Protein AF-W1VQD7-F1 (afdb_monomer_lite)

Foldseek 3Di:
DDDDDDDPDDDDDDDDDDDDPDDDFDFDDDPDKKAFQFADDDFQAFFAQLDFGTDIPNATEGEFAADDADDFKDWQQFFDPVQLRLQVRLVVVVQPGDSPRHSYPSVVVSQQVSQVVVVHGFDKDKDFPDDDDDDDDDDDDDDDDDDDDDDDDDDDDDPPPRPIDIITMDGSNRYTHDNCNVVRDGHRDDDDHGDIDDDDPDD

Radius of gyration: 26.79 Å; chains: 1; bounding box: 75×100×57 Å

Secondary structure (DSSP, 8-state):
-------------------------PPP--SS-EEEEEE-S-TTPBP-TT-EEEEETTEEEEEEE-SS---S-EETT-BSHHHHHHHHHHHHTT-S---SSB--HHHHHHHHHHHHHTT-PPPEEEEEE---------------------------------EEEEEEEE-GGGEEEETTGGG-PBP---PPTT-EE-PPPP-

Organism: NCBI:txid1403939

Structure (mmCIF, N/CA/C/O backbone):
data_AF-W1VQD7-F1
#
_entry.id   AF-W1VQD7-F1
#
loop_
_atom_site.group_PDB
_atom_site.id
_atom_site.type_symbol
_atom_site.label_atom_id
_atom_site.label_alt_id
_atom_site.label_comp_id
_atom_site.label_asym_id
_atom_site.label_entity_id
_atom_site.label_seq_id
_atom_site.pdbx_PDB_ins_code
_atom_site.Cartn_x
_atom_site.Cartn_y
_atom_site.Cartn_z
_atom_site.occupancy
_atom_site.B_iso_or_equiv
_atom_site.auth_seq_id
_atom_site.auth_comp_id
_atom_site.auth_asym_id
_atom_site.auth_atom_id
_atom_site.pdbx_PDB_model_num
ATOM 1 N N . ALA A 1 1 ? -47.452 -50.891 22.225 1.00 48.91 1 ALA A N 1
ATOM 2 C CA . ALA A 1 1 ? -45.980 -50.930 22.266 1.00 48.91 1 ALA A CA 1
ATOM 3 C C . ALA A 1 1 ? -45.495 -49.491 22.260 1.00 48.91 1 ALA A C 1
ATOM 5 O O . ALA A 1 1 ? -45.852 -48.764 21.344 1.00 48.91 1 ALA A O 1
ATOM 6 N N . VAL A 1 2 ? -44.813 -49.056 23.317 1.00 49.88 2 VAL A N 1
ATOM 7 C CA . VAL A 1 2 ? -44.308 -47.683 23.457 1.00 49.88 2 VAL A CA 1
ATOM 8 C C . VAL A 1 2 ? -42.798 -47.776 23.278 1.00 49.88 2 VAL A C 1
ATOM 10 O O . VAL A 1 2 ? -42.144 -48.473 24.049 1.00 49.88 2 VAL A O 1
ATOM 13 N N . ALA A 1 3 ? -42.268 -47.180 22.212 1.00 54.84 3 ALA A N 1
ATOM 14 C CA . ALA A 1 3 ? -40.833 -47.123 21.968 1.00 54.84 3 ALA A CA 1
ATOM 15 C C . ALA A 1 3 ? -40.272 -45.899 22.700 1.00 54.84 3 ALA A C 1
ATOM 17 O O . ALA A 1 3 ? -40.499 -44.767 22.279 1.00 54.84 3 ALA A O 1
ATOM 18 N N . SER A 1 4 ? -39.579 -46.127 23.815 1.00 56.09 4 SER A N 1
ATOM 19 C CA . SER A 1 4 ? -38.704 -45.121 24.418 1.00 56.09 4 SER A CA 1
ATOM 20 C C . SER A 1 4 ? -37.436 -45.035 23.569 1.00 56.09 4 SER A C 1
ATOM 22 O O . SER A 1 4 ? -36.642 -45.972 23.558 1.00 56.09 4 SER A O 1
ATOM 24 N N . GLY A 1 5 ? -37.295 -43.950 22.807 1.00 56.59 5 GLY A N 1
ATOM 25 C CA . GLY A 1 5 ? -36.068 -43.590 22.097 1.00 56.59 5 GLY A CA 1
ATOM 26 C C . GLY A 1 5 ? -35.243 -42.624 22.944 1.00 56.59 5 GLY A C 1
ATOM 27 O O . GLY A 1 5 ? -35.800 -41.684 23.508 1.00 56.59 5 GLY A O 1
ATOM 28 N N . ASP A 1 6 ? -33.951 -42.915 23.060 1.00 57.03 6 ASP A N 1
ATOM 29 C CA . ASP A 1 6 ? -32.956 -42.217 23.876 1.00 57.03 6 ASP A CA 1
ATOM 30 C C . ASP A 1 6 ? -32.881 -40.714 23.544 1.00 57.03 6 ASP A C 1
ATOM 32 O O . ASP A 1 6 ? -32.810 -40.322 22.378 1.00 57.03 6 ASP A O 1
ATOM 36 N N . LEU A 1 7 ? -32.935 -39.870 24.577 1.00 49.75 7 LEU A N 1
ATOM 37 C CA . LEU A 1 7 ? -32.762 -38.425 24.457 1.00 49.75 7 LEU A CA 1
ATOM 38 C C . LEU A 1 7 ? -31.257 -38.127 24.408 1.00 49.75 7 LEU A C 1
ATOM 40 O O . LEU A 1 7 ? -30.588 -38.170 25.437 1.00 49.75 7 LEU A O 1
ATOM 44 N N . HIS A 1 8 ? -30.724 -37.806 23.231 1.00 44.50 8 HIS A N 1
ATOM 45 C CA . HIS A 1 8 ? -29.373 -37.259 23.111 1.00 44.50 8 HIS A CA 1
ATOM 46 C C . HIS A 1 8 ? -29.417 -35.748 23.342 1.00 44.50 8 HIS A C 1
ATOM 48 O O . HIS A 1 8 ? -29.709 -34.974 22.432 1.00 44.50 8 HIS A O 1
ATOM 54 N N . ASP A 1 9 ? -29.157 -35.334 24.579 1.00 39.84 9 ASP A N 1
ATOM 55 C CA . ASP A 1 9 ? -28.935 -33.929 24.910 1.00 39.84 9 ASP A CA 1
ATOM 56 C C . ASP A 1 9 ? -27.467 -33.592 24.595 1.00 39.84 9 ASP A C 1
ATOM 58 O O . ASP A 1 9 ? -26.552 -33.916 25.355 1.00 39.84 9 ASP A O 1
ATOM 62 N N . GLU A 1 10 ? -27.216 -33.021 23.416 1.00 48.19 10 GLU A N 1
ATOM 63 C CA . GLU A 1 10 ? -25.904 -32.468 23.076 1.00 48.19 10 GLU A CA 1
ATOM 64 C C . GLU A 1 10 ? -25.815 -31.039 23.627 1.00 48.19 10 GLU A C 1
ATOM 66 O O . GLU A 1 10 ? -26.262 -30.083 22.994 1.00 48.19 10 GLU A O 1
ATOM 71 N N . ILE A 1 11 ? -25.216 -30.877 24.809 1.00 44.94 11 ILE A N 1
ATOM 72 C CA . ILE A 1 11 ? -24.776 -29.561 25.286 1.00 44.94 11 ILE A CA 1
ATOM 73 C C . ILE A 1 11 ? -23.281 -29.434 25.006 1.00 44.94 11 ILE A C 1
ATOM 75 O O . ILE A 1 11 ? -22.433 -29.814 25.815 1.00 44.94 11 ILE A O 1
ATOM 79 N N . THR A 1 12 ? -22.960 -28.859 23.849 1.00 39.06 12 THR A N 1
ATOM 80 C CA . THR A 1 12 ? -21.605 -28.418 23.512 1.00 39.06 12 THR A CA 1
ATOM 81 C C . THR A 1 12 ? -21.477 -26.929 23.816 1.00 39.06 12 THR A C 1
ATOM 83 O O . THR A 1 12 ? -22.004 -26.095 23.084 1.00 39.06 12 THR A O 1
ATOM 86 N N . ALA A 1 13 ? -20.745 -26.566 24.870 1.00 48.84 13 ALA A N 1
ATOM 87 C CA . ALA A 1 13 ? -20.244 -25.203 25.032 1.00 48.84 13 ALA A CA 1
ATOM 88 C C . ALA A 1 13 ? -18.979 -25.176 25.897 1.00 48.84 13 ALA A C 1
ATOM 90 O O . ALA A 1 13 ? -19.050 -25.153 27.123 1.00 48.84 13 ALA A O 1
ATOM 91 N N . ALA A 1 14 ? -17.816 -25.123 25.252 1.00 42.25 14 ALA A N 1
ATOM 92 C CA . ALA A 1 14 ? -16.626 -24.507 25.827 1.00 42.25 14 ALA A CA 1
ATOM 93 C C . ALA A 1 14 ? -15.645 -24.125 24.712 1.00 42.25 14 ALA A C 1
ATOM 95 O O . ALA A 1 14 ? -15.114 -24.993 24.023 1.00 42.25 14 ALA A O 1
ATOM 96 N N . ALA A 1 15 ? -15.364 -22.828 24.585 1.00 35.94 15 ALA A N 1
ATOM 97 C CA . ALA A 1 15 ? -14.129 -22.335 23.988 1.00 35.94 15 ALA A CA 1
ATOM 98 C C . ALA A 1 15 ? -13.763 -20.979 24.610 1.00 35.94 15 ALA A C 1
ATOM 100 O O . ALA A 1 15 ? -14.522 -20.017 24.508 1.00 35.94 15 ALA A O 1
ATOM 101 N N . THR A 1 16 ? -12.579 -20.902 25.217 1.00 53.16 16 THR A N 1
ATOM 102 C CA . THR A 1 16 ? -11.856 -19.644 25.436 1.00 53.16 16 THR A CA 1
ATOM 103 C C . THR A 1 16 ? -10.731 -19.625 24.413 1.00 53.16 16 THR A C 1
ATOM 105 O O . THR A 1 16 ? -9.887 -20.521 24.431 1.00 53.16 16 THR A O 1
ATOM 108 N N . VAL A 1 17 ? -10.718 -18.640 23.513 1.00 41.12 17 VAL A N 1
ATOM 109 C CA . VAL A 1 17 ? -9.632 -18.477 22.534 1.00 41.12 17 VAL A CA 1
ATOM 110 C C . VAL A 1 17 ? -8.712 -17.333 22.962 1.00 41.12 17 VAL A C 1
ATOM 112 O O . VAL A 1 17 ? -9.153 -16.326 23.510 1.00 41.12 17 VAL A O 1
ATOM 115 N N . VAL A 1 18 ? -7.417 -17.584 22.770 1.00 58.69 18 VAL A N 1
ATOM 116 C CA . VAL A 1 18 ? -6.250 -17.065 23.493 1.00 58.69 18 VAL A CA 1
ATOM 117 C C . VAL A 1 18 ? -5.480 -16.020 22.669 1.00 58.69 18 VAL A C 1
ATOM 119 O O . VAL A 1 18 ? -5.623 -15.944 21.455 1.00 58.69 18 VAL A O 1
ATOM 122 N N . GLN A 1 19 ? -4.598 -15.315 23.383 1.00 44.94 19 GLN A N 1
ATOM 123 C CA . GLN A 1 19 ? -3.393 -14.581 22.971 1.00 44.94 19 GLN A CA 1
ATOM 124 C C . GLN A 1 19 ? -3.577 -13.427 21.982 1.00 44.94 19 GLN A C 1
ATOM 126 O O . GLN A 1 19 ? -3.366 -13.541 20.779 1.00 44.94 19 GLN A O 1
ATOM 131 N N . THR A 1 20 ? -3.865 -12.256 22.541 1.00 57.75 20 THR A N 1
ATOM 132 C CA . THR A 1 20 ? -3.612 -10.971 21.895 1.00 57.75 20 THR A CA 1
ATOM 133 C C . THR A 1 20 ? -2.102 -10.713 21.896 1.00 57.75 20 THR A C 1
ATOM 135 O O . THR A 1 20 ? -1.558 -10.180 22.861 1.00 57.75 20 THR A O 1
ATOM 138 N N . GLU A 1 21 ? -1.399 -11.123 20.840 1.00 67.81 21 GLU A N 1
ATOM 139 C CA . GLU A 1 21 ? -0.061 -10.591 20.573 1.00 67.81 21 GLU A CA 1
ATOM 140 C C . GLU A 1 21 ? -0.230 -9.183 19.989 1.00 67.81 21 GLU A C 1
ATOM 142 O O . GLU A 1 21 ? -0.701 -9.004 18.865 1.00 67.81 21 GLU A O 1
ATOM 147 N N . THR A 1 22 ? 0.074 -8.162 20.792 1.00 71.38 22 THR A N 1
ATOM 148 C CA . THR A 1 22 ? 0.039 -6.772 20.329 1.00 71.38 22 THR A CA 1
ATOM 149 C C . THR A 1 22 ? 1.284 -6.499 19.496 1.00 71.38 22 THR A C 1
ATOM 151 O O . THR A 1 22 ? 2.397 -6.489 20.019 1.00 71.38 22 THR A O 1
ATOM 154 N N . GLN A 1 23 ? 1.092 -6.231 18.206 1.00 75.31 23 GLN A N 1
ATOM 155 C CA . GLN A 1 23 ? 2.160 -5.802 17.312 1.00 75.31 23 GLN A CA 1
ATOM 156 C C . GLN A 1 23 ? 2.166 -4.276 17.194 1.00 75.31 23 GLN A C 1
ATOM 158 O O . GLN A 1 23 ? 1.238 -3.683 16.644 1.00 75.31 23 GLN A O 1
ATOM 163 N N . THR A 1 24 ? 3.236 -3.639 17.666 1.00 80.56 24 THR A N 1
ATOM 164 C CA . THR A 1 24 ? 3.459 -2.211 17.419 1.00 80.56 24 THR A CA 1
ATOM 165 C C . THR A 1 24 ? 3.999 -2.017 16.009 1.00 80.56 24 THR A C 1
ATOM 167 O O . THR A 1 24 ? 5.013 -2.606 15.639 1.00 80.56 24 THR A O 1
ATOM 170 N N . VAL A 1 25 ? 3.339 -1.160 15.233 1.00 78.06 25 VAL A N 1
ATOM 171 C CA . VAL A 1 25 ? 3.746 -0.827 13.867 1.00 78.06 25 VAL A CA 1
ATOM 172 C C . VAL A 1 25 ? 4.229 0.618 13.827 1.00 78.06 25 VAL A C 1
ATOM 174 O O . VAL A 1 25 ? 3.481 1.546 14.138 1.00 78.06 25 VAL A O 1
ATOM 177 N N . THR A 1 26 ? 5.490 0.815 13.448 1.00 81.50 26 THR A N 1
ATOM 178 C CA . THR A 1 26 ? 6.066 2.153 13.291 1.00 81.50 26 THR A CA 1
ATOM 179 C C . THR A 1 26 ? 5.533 2.797 12.019 1.00 81.50 26 THR A C 1
ATOM 181 O O . THR A 1 26 ? 5.611 2.214 10.939 1.00 81.50 26 THR A O 1
ATOM 184 N N . LEU A 1 27 ? 5.008 4.017 12.140 1.00 80.44 27 LEU A N 1
ATOM 185 C CA . LEU A 1 27 ? 4.572 4.791 10.985 1.00 80.44 27 LEU A CA 1
ATOM 186 C C . LEU A 1 27 ? 5.801 5.333 10.247 1.00 80.44 27 LEU A C 1
ATOM 188 O O . LEU A 1 27 ? 6.623 6.000 10.880 1.00 80.44 27 LEU A O 1
ATOM 192 N N . PRO A 1 28 ? 5.930 5.098 8.935 1.00 75.75 28 PRO A N 1
ATOM 193 C CA . PRO A 1 28 ? 6.969 5.740 8.153 1.00 75.75 28 PRO A CA 1
ATOM 194 C C . PRO A 1 28 ? 6.610 7.208 7.970 1.00 75.75 28 PRO A C 1
ATOM 196 O O . PRO A 1 28 ? 5.561 7.554 7.430 1.00 75.75 28 PRO A O 1
ATOM 199 N N . LEU A 1 29 ? 7.464 8.086 8.481 1.00 75.69 29 LEU A N 1
ATOM 200 C CA . LEU A 1 29 ? 7.269 9.527 8.405 1.00 75.69 29 LEU A CA 1
ATOM 201 C C . LEU A 1 29 ? 8.272 10.093 7.409 1.00 75.69 29 LEU A C 1
ATOM 203 O O . LEU A 1 29 ? 9.443 9.727 7.434 1.00 75.69 29 LEU A O 1
ATOM 207 N N . ALA A 1 30 ? 7.806 10.992 6.545 1.00 70.56 30 ALA A N 1
ATOM 208 C CA . ALA A 1 30 ? 8.705 11.812 5.746 1.00 70.56 30 ALA A CA 1
ATOM 209 C C . ALA A 1 30 ? 9.454 12.801 6.652 1.00 70.56 30 ALA A C 1
ATOM 211 O O . ALA A 1 30 ? 8.952 13.168 7.722 1.00 70.56 30 ALA A O 1
ATOM 212 N N . ASP A 1 31 ? 10.621 13.263 6.201 1.00 67.56 31 ASP A N 1
ATOM 213 C CA . ASP A 1 31 ? 11.395 14.276 6.911 1.00 67.56 31 ASP A CA 1
ATOM 214 C C . ASP A 1 31 ? 10.561 15.539 7.176 1.00 67.56 31 ASP A C 1
ATOM 216 O O . ASP A 1 31 ? 9.862 16.067 6.306 1.00 67.56 31 ASP A O 1
ATOM 220 N N . GLY A 1 32 ? 10.638 16.034 8.413 1.00 69.50 32 GLY A N 1
ATOM 221 C CA . GLY A 1 32 ? 9.904 17.211 8.867 1.00 69.50 32 GLY A CA 1
ATOM 222 C C . GLY A 1 32 ? 8.639 16.895 9.669 1.00 69.50 32 GLY A C 1
ATOM 223 O O . GLY A 1 32 ? 8.498 15.852 10.307 1.00 69.50 32 GLY A O 1
ATOM 224 N N . ARG A 1 33 ? 7.723 17.867 9.728 1.00 75.88 33 ARG A N 1
ATOM 225 C CA . ARG A 1 33 ? 6.524 17.776 10.569 1.00 75.88 33 ARG A CA 1
ATOM 226 C C . ARG A 1 33 ? 5.435 16.980 9.852 1.00 75.88 33 ARG A C 1
ATOM 228 O O . ARG A 1 33 ? 4.848 17.451 8.880 1.00 75.88 33 ARG A O 1
ATOM 235 N N . SER A 1 34 ? 5.111 15.810 10.387 1.00 83.94 34 SER A N 1
ATOM 236 C CA . SER A 1 34 ? 3.979 15.003 9.932 1.00 83.94 34 SER A CA 1
ATOM 237 C C . SER A 1 34 ? 2.762 15.264 10.816 1.00 83.94 34 SER A C 1
ATOM 239 O O . SER A 1 34 ? 2.881 15.299 12.038 1.00 83.94 34 SER A O 1
ATOM 241 N N . VAL A 1 35 ? 1.582 15.479 10.236 1.00 87.25 35 VAL A N 1
ATOM 242 C CA . VAL A 1 35 ? 0.334 15.675 10.992 1.00 87.25 35 VAL A CA 1
ATOM 243 C C . VAL A 1 35 ? -0.719 14.692 10.509 1.00 87.25 35 VAL A C 1
ATOM 245 O O . VAL A 1 35 ? -0.968 14.586 9.307 1.00 87.25 35 VAL A O 1
ATOM 248 N N . VAL A 1 36 ? -1.385 14.012 11.446 1.00 89.19 36 VAL A N 1
ATOM 249 C CA . VAL A 1 36 ? -2.557 13.186 11.129 1.00 89.19 36 VAL A CA 1
ATOM 250 C C . VAL A 1 36 ? -3.711 14.100 10.744 1.00 89.19 36 VAL A C 1
ATOM 252 O O . VAL A 1 36 ? -4.408 14.660 11.582 1.00 89.19 36 VAL A O 1
ATOM 255 N N . SER A 1 37 ? -3.900 14.280 9.447 1.00 90.69 37 SER A N 1
ATOM 256 C CA . SER A 1 37 ? -4.943 15.136 8.887 1.00 90.69 37 SER A CA 1
ATOM 257 C C . SER A 1 37 ? -6.340 14.515 8.978 1.00 90.69 37 SER A C 1
ATOM 259 O O . SER A 1 37 ? -7.317 15.244 9.149 1.00 90.69 37 SER A O 1
ATOM 261 N N . ARG A 1 38 ? -6.456 13.180 8.926 1.00 93.19 38 ARG A N 1
ATOM 262 C CA . ARG A 1 38 ? -7.738 12.461 9.022 1.00 93.19 38 ARG A CA 1
ATOM 263 C C . ARG A 1 38 ? -7.535 11.026 9.494 1.00 93.19 38 ARG A C 1
ATOM 265 O O . ARG A 1 38 ? -6.562 10.404 9.100 1.00 93.19 38 ARG A O 1
ATOM 272 N N . GLN A 1 39 ? -8.465 10.481 10.272 1.00 91.75 39 GLN A N 1
ATOM 273 C CA . GLN A 1 39 ? -8.488 9.062 10.637 1.00 91.75 39 GLN A CA 1
ATOM 274 C C . GLN A 1 39 ? -9.638 8.366 9.897 1.00 91.75 39 GLN A C 1
ATOM 276 O O . GLN A 1 39 ? -10.751 8.895 9.868 1.00 91.75 39 GLN A O 1
ATOM 281 N N . LEU A 1 40 ? -9.361 7.228 9.252 1.00 93.56 40 LEU A N 1
ATOM 282 C CA . LEU A 1 40 ? -10.355 6.465 8.483 1.00 93.56 40 LEU A CA 1
ATOM 283 C C . LEU A 1 40 ? -10.724 5.143 9.168 1.00 93.56 40 LEU A C 1
ATOM 285 O O . LEU A 1 40 ? -11.843 4.666 8.999 1.00 93.56 40 LEU A O 1
ATOM 289 N N . VAL A 1 41 ? -9.819 4.586 9.974 1.00 93.56 41 VAL A N 1
ATOM 290 C CA . VAL A 1 41 ? -10.050 3.376 10.772 1.00 93.56 41 VAL A CA 1
ATOM 291 C C . VAL A 1 41 ? -10.121 3.742 12.251 1.00 93.56 41 VAL A C 1
ATOM 293 O O . VAL A 1 41 ? -9.271 4.470 12.752 1.00 93.56 41 VAL A O 1
ATOM 296 N N . ALA A 1 42 ? -11.133 3.250 12.965 1.00 90.38 42 ALA A N 1
ATOM 297 C CA . ALA A 1 42 ? -11.278 3.454 14.407 1.00 90.38 42 ALA A CA 1
ATOM 298 C C . ALA A 1 42 ? -10.688 2.274 15.204 1.00 90.38 42 ALA A C 1
ATOM 300 O O . ALA A 1 42 ? -10.683 1.149 14.698 1.00 90.38 42 ALA A O 1
ATOM 301 N N . PRO A 1 43 ? -10.249 2.485 16.458 1.00 89.81 43 PRO A N 1
ATOM 302 C CA . PRO A 1 43 ? -9.955 1.385 17.372 1.00 89.81 43 PRO A CA 1
ATOM 303 C C . PRO A 1 43 ? -11.122 0.390 17.462 1.00 89.81 43 PRO A C 1
ATOM 305 O O . PRO A 1 43 ? -12.289 0.783 17.452 1.00 89.81 43 PRO A O 1
ATOM 308 N N . GLY A 1 44 ? -10.810 -0.901 17.529 1.00 91.19 44 GLY A N 1
ATOM 309 C CA . GLY A 1 44 ? -11.769 -2.005 17.501 1.00 91.19 44 GLY A CA 1
ATOM 310 C C . GLY A 1 44 ? -12.184 -2.466 16.098 1.00 91.19 44 GLY A C 1
ATOM 311 O O . GLY A 1 44 ? -12.867 -3.481 15.981 1.00 91.19 44 GLY A O 1
ATOM 312 N N . GLN A 1 45 ? -11.779 -1.774 15.027 1.00 93.25 45 GLN A N 1
ATOM 313 C CA . GLN A 1 45 ? -12.051 -2.204 13.650 1.00 93.25 45 GLN A CA 1
ATOM 314 C C . GLN A 1 45 ? -11.036 -3.245 13.165 1.00 93.25 45 GLN A C 1
ATOM 316 O O . GLN A 1 45 ? -9.851 -3.175 13.491 1.00 93.25 45 GLN A O 1
ATOM 321 N N . GLN A 1 46 ? -11.500 -4.186 12.340 1.00 93.56 46 GLN A N 1
ATOM 322 C CA . GLN A 1 46 ? -10.616 -5.103 11.617 1.00 93.56 46 GLN A CA 1
ATOM 323 C C . GLN A 1 46 ? -9.886 -4.358 10.501 1.00 93.56 46 GLN A C 1
ATOM 325 O O . GLN A 1 46 ? -10.512 -3.644 9.715 1.00 93.56 46 GLN A O 1
ATOM 330 N N . LEU A 1 47 ? -8.581 -4.582 10.408 1.00 93.62 47 LEU A N 1
ATOM 331 C CA . LEU A 1 47 ? -7.731 -4.048 9.359 1.00 93.62 47 LEU A CA 1
ATOM 332 C C . LEU A 1 47 ? -7.691 -5.013 8.171 1.00 93.62 47 LEU A C 1
ATOM 334 O O . LEU A 1 47 ? -7.400 -6.200 8.330 1.00 93.62 47 LEU A O 1
ATOM 338 N N . ARG A 1 48 ? -7.986 -4.506 6.973 1.00 94.88 48 ARG A N 1
ATOM 339 C CA . ARG A 1 48 ? -7.930 -5.271 5.717 1.00 94.88 48 ARG A CA 1
ATOM 340 C C . ARG A 1 48 ? -6.702 -4.870 4.902 1.00 94.88 48 ARG A C 1
ATOM 342 O O . ARG A 1 48 ? -6.281 -3.715 4.928 1.00 94.88 48 ARG A O 1
ATOM 349 N N . ALA A 1 49 ? -6.164 -5.812 4.131 1.00 95.31 49 ALA A N 1
ATOM 350 C CA . ALA A 1 49 ? -5.136 -5.503 3.146 1.00 95.31 49 ALA A CA 1
ATOM 351 C C . ALA A 1 49 ? -5.662 -4.489 2.115 1.00 95.31 49 ALA A C 1
ATOM 353 O O . ALA A 1 49 ? -6.790 -4.609 1.640 1.00 95.31 49 ALA A O 1
ATOM 354 N N . GLY A 1 50 ? -4.849 -3.479 1.798 1.00 95.88 50 GLY A N 1
ATOM 355 C CA . GLY A 1 50 ? -5.207 -2.390 0.888 1.00 95.88 50 GLY A CA 1
ATOM 356 C C . GLY A 1 50 ? -6.085 -1.304 1.519 1.00 95.88 50 GLY A C 1
ATOM 357 O O . GLY A 1 50 ? -6.465 -0.364 0.832 1.00 95.88 50 GLY A O 1
ATOM 358 N N . GLN A 1 51 ? -6.412 -1.385 2.813 1.00 96.12 51 GLN A N 1
ATOM 359 C CA . GLN A 1 51 ? -7.230 -0.376 3.487 1.00 96.12 51 GLN A CA 1
ATOM 360 C C . GLN A 1 51 ? -6.420 0.882 3.826 1.00 96.12 51 GLN A C 1
ATOM 362 O O . GLN A 1 51 ? -5.287 0.801 4.300 1.00 96.12 51 GLN A O 1
ATOM 367 N N . VAL A 1 52 ? -7.032 2.058 3.661 1.00 97.25 52 VAL A N 1
ATOM 368 C CA . VAL A 1 52 ? -6.463 3.325 4.143 1.00 97.25 52 VAL A CA 1
ATOM 369 C C . VAL A 1 52 ? -6.749 3.482 5.635 1.00 97.25 52 VAL A C 1
ATOM 371 O O . VAL A 1 52 ? -7.906 3.555 6.045 1.00 97.25 52 VAL A O 1
ATOM 374 N N . LEU A 1 53 ? -5.693 3.573 6.441 1.00 93.81 53 LEU A N 1
ATOM 375 C CA . LEU A 1 53 ? -5.761 3.740 7.896 1.00 93.81 53 LEU A CA 1
ATOM 376 C C . LEU A 1 53 ? -6.131 5.173 8.289 1.00 93.81 53 LEU A C 1
ATOM 378 O O . LEU A 1 53 ? -7.038 5.428 9.087 1.00 93.81 53 LEU A O 1
ATOM 382 N N . LEU A 1 54 ? -5.378 6.119 7.737 1.00 94.25 54 LEU A N 1
ATOM 383 C CA . LEU A 1 54 ? -5.406 7.534 8.079 1.00 94.25 54 LEU A CA 1
ATOM 384 C C . LEU A 1 54 ? -4.785 8.353 6.944 1.00 94.25 54 LEU A C 1
ATOM 386 O O . LEU A 1 54 ? -4.178 7.808 6.025 1.00 94.25 54 LEU A O 1
ATOM 390 N N . HIS A 1 55 ? -4.944 9.669 7.007 1.00 94.81 55 HIS A N 1
ATOM 391 C CA . HIS A 1 55 ? -4.262 10.619 6.141 1.00 94.81 55 HIS A CA 1
ATOM 392 C C . HIS A 1 55 ? -3.187 11.361 6.922 1.00 94.81 55 HIS A C 1
ATOM 394 O O . HIS A 1 55 ? -3.501 12.006 7.927 1.00 94.81 55 HIS A O 1
ATOM 400 N N . VAL A 1 56 ? -1.954 11.361 6.424 1.00 90.69 56 VAL A N 1
ATOM 401 C CA . VAL A 1 56 ? -0.857 12.197 6.933 1.00 90.69 56 VAL A CA 1
ATOM 402 C C . VAL A 1 56 ? -0.621 13.325 5.942 1.00 90.69 56 VAL A C 1
ATOM 404 O O . VAL A 1 56 ? -0.385 13.069 4.768 1.00 90.69 56 VAL A O 1
ATOM 407 N N . ASN A 1 57 ? -0.708 14.581 6.387 1.00 90.62 57 ASN A N 1
ATOM 408 C CA . ASN A 1 57 ? -0.532 15.752 5.516 1.00 90.62 57 ASN A CA 1
ATOM 409 C C . ASN A 1 57 ? -1.399 15.704 4.231 1.00 90.62 57 ASN A C 1
ATOM 411 O O . ASN A 1 57 ? -0.958 16.107 3.159 1.00 90.62 57 ASN A O 1
ATOM 415 N N . GLY A 1 58 ? -2.629 15.183 4.330 1.00 90.81 58 GLY A N 1
ATOM 416 C CA . GLY A 1 58 ? -3.558 15.031 3.203 1.00 90.81 58 GLY A CA 1
ATOM 417 C C . GLY A 1 58 ? -3.301 13.822 2.294 1.00 90.81 58 GLY A C 1
ATOM 418 O O . GLY A 1 58 ? -4.013 13.659 1.306 1.00 90.81 58 GLY A O 1
ATOM 419 N N . ARG A 1 59 ? -2.319 12.974 2.616 1.00 93.06 59 ARG A N 1
ATOM 420 C CA . ARG A 1 59 ? -1.918 11.806 1.821 1.00 93.06 59 ARG A CA 1
ATOM 421 C C . ARG A 1 59 ? -2.330 10.493 2.489 1.00 93.06 59 ARG A C 1
ATOM 423 O O . ARG A 1 59 ? -2.239 10.412 3.717 1.00 93.06 59 ARG A O 1
ATOM 430 N N . PRO A 1 60 ? -2.805 9.482 1.738 1.00 96.50 60 PRO A N 1
ATOM 431 C CA . PRO A 1 60 ? -3.251 8.216 2.308 1.00 96.50 60 PRO A CA 1
ATOM 432 C C . PRO A 1 60 ? -2.104 7.412 2.912 1.00 96.50 60 PRO A C 1
ATOM 434 O O . PRO A 1 60 ? -1.056 7.286 2.298 1.00 96.50 60 PRO A O 1
ATOM 437 N N . LEU A 1 61 ? -2.339 6.824 4.086 1.00 94.94 61 LEU A N 1
ATOM 438 C CA . LEU A 1 61 ? -1.511 5.756 4.634 1.00 94.94 61 LEU A CA 1
ATOM 439 C C . LEU A 1 61 ? -2.232 4.418 4.440 1.00 94.94 61 LEU A C 1
ATOM 441 O O . LEU A 1 61 ? -3.240 4.149 5.100 1.00 94.94 61 LEU A O 1
ATOM 445 N N . ILE A 1 62 ? -1.729 3.604 3.518 1.00 96.94 62 ILE A N 1
ATOM 446 C CA . ILE A 1 62 ? -2.318 2.339 3.074 1.00 96.94 62 ILE A CA 1
ATOM 447 C C . ILE A 1 62 ? -1.661 1.178 3.829 1.00 96.94 62 ILE A C 1
ATOM 449 O O . ILE A 1 62 ? -0.435 1.086 3.888 1.00 96.94 62 ILE A O 1
ATOM 453 N N . ALA A 1 63 ? -2.466 0.275 4.389 1.00 96.31 63 ALA A N 1
ATOM 454 C CA . ALA A 1 63 ? -1.983 -0.947 5.024 1.00 96.31 63 ALA A CA 1
ATOM 455 C C . ALA A 1 63 ? -1.756 -2.051 3.984 1.00 96.31 63 ALA A C 1
ATOM 457 O O . ALA A 1 63 ? -2.701 -2.489 3.322 1.00 96.31 63 ALA A O 1
ATOM 458 N N . LEU A 1 64 ? -0.522 -2.536 3.869 1.00 96.75 64 LEU A N 1
ATOM 459 C CA . LEU A 1 64 ? -0.142 -3.629 2.973 1.00 96.75 64 LEU A CA 1
ATOM 460 C C . LEU A 1 64 ? 0.459 -4.805 3.760 1.00 96.75 64 LEU A C 1
ATOM 462 O O . LEU A 1 64 ? 1.077 -4.592 4.804 1.00 96.75 64 LEU A O 1
ATOM 466 N N . PRO A 1 65 ? 0.293 -6.057 3.299 1.00 95.88 65 PRO A N 1
ATOM 467 C CA . PRO A 1 65 ? 0.992 -7.180 3.906 1.00 95.88 65 PRO A CA 1
ATOM 468 C C . PRO A 1 65 ? 2.482 -7.089 3.562 1.00 95.88 65 PRO A C 1
ATOM 470 O O . PRO A 1 65 ? 2.845 -6.799 2.425 1.00 95.88 65 PRO A O 1
ATOM 473 N N . GLY A 1 66 ? 3.352 -7.320 4.540 1.00 93.69 66 GLY A N 1
ATOM 474 C CA . GLY A 1 66 ? 4.800 -7.278 4.342 1.00 93.69 66 GLY A CA 1
ATOM 475 C C . GLY A 1 66 ? 5.548 -7.645 5.614 1.00 93.69 66 GLY A C 1
ATOM 476 O O . GLY A 1 66 ? 4.997 -7.539 6.707 1.00 93.69 66 GLY A O 1
ATOM 477 N N . ALA A 1 67 ? 6.784 -8.110 5.467 1.00 90.69 67 ALA A N 1
ATOM 478 C CA . ALA A 1 67 ? 7.596 -8.615 6.569 1.00 90.69 67 ALA A CA 1
ATOM 479 C C . ALA A 1 67 ? 8.421 -7.515 7.249 1.00 90.69 67 ALA A C 1
ATOM 481 O O . ALA A 1 67 ? 8.677 -7.599 8.449 1.00 90.69 67 ALA A O 1
ATOM 482 N N . PHE A 1 68 ? 8.829 -6.488 6.502 1.00 90.12 68 PHE A N 1
ATOM 483 C CA . PHE A 1 68 ? 9.682 -5.410 6.999 1.00 90.12 68 PHE A CA 1
ATOM 484 C C . PHE A 1 68 ? 9.108 -4.024 6.668 1.00 90.12 68 PHE A C 1
ATOM 486 O O . PHE A 1 68 ? 8.372 -3.873 5.687 1.00 90.12 68 PHE A O 1
ATOM 493 N N . PRO A 1 69 ? 9.410 -3.001 7.492 1.00 88.81 69 PRO A N 1
ATOM 494 C CA . PRO A 1 69 ? 8.936 -1.640 7.263 1.00 88.81 69 PRO A CA 1
ATOM 495 C C . PRO A 1 69 ? 9.561 -1.023 6.005 1.00 88.81 69 PRO A C 1
ATOM 497 O O . PRO A 1 69 ? 10.617 -1.445 5.538 1.00 88.81 69 PRO A O 1
ATOM 500 N N . THR A 1 70 ? 8.923 0.020 5.477 1.00 86.31 70 THR A N 1
ATOM 501 C CA . THR A 1 70 ? 9.505 0.861 4.421 1.00 86.31 70 THR A CA 1
ATOM 502 C C . THR A 1 70 ? 10.730 1.610 4.948 1.00 86.31 70 THR A C 1
ATOM 504 O O . THR A 1 70 ? 10.696 2.115 6.071 1.00 86.31 70 THR A O 1
ATOM 507 N N . TYR A 1 71 ? 11.772 1.741 4.130 1.00 85.75 71 TYR A N 1
ATOM 508 C CA . TYR A 1 71 ? 13.006 2.457 4.492 1.00 85.75 71 TYR A CA 1
ATOM 509 C C . TYR A 1 71 ? 13.503 3.432 3.411 1.00 85.75 71 TYR A C 1
ATOM 511 O O . TYR A 1 71 ? 14.541 4.068 3.588 1.00 85.75 71 TYR A O 1
ATOM 519 N N . ARG A 1 72 ? 12.797 3.533 2.279 1.00 92.12 72 ARG A N 1
ATOM 520 C CA . ARG A 1 72 ? 13.042 4.510 1.212 1.00 92.12 72 ARG A CA 1
ATOM 521 C C . ARG A 1 72 ? 11.778 4.729 0.392 1.00 92.12 72 ARG A C 1
ATOM 523 O O . ARG A 1 72 ? 10.886 3.880 0.381 1.00 92.12 72 ARG A O 1
ATOM 530 N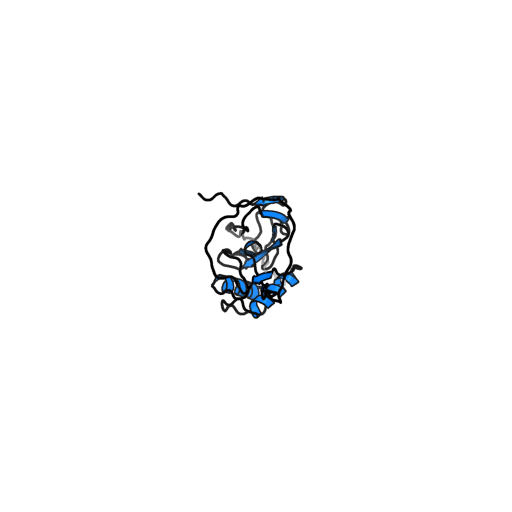 N . ASP A 1 73 ? 11.738 5.843 -0.325 1.00 93.75 73 ASP A N 1
ATOM 531 C CA . ASP A 1 73 ? 10.774 6.028 -1.404 1.00 93.75 73 ASP A CA 1
ATOM 532 C C . ASP A 1 73 ? 11.131 5.096 -2.565 1.00 93.75 73 ASP A C 1
ATOM 534 O O . ASP A 1 73 ? 12.301 4.966 -2.922 1.00 93.75 73 ASP A O 1
ATOM 538 N N . LEU A 1 74 ? 10.119 4.463 -3.153 1.00 95.75 74 LEU A N 1
ATOM 539 C CA . LEU A 1 74 ? 10.276 3.652 -4.355 1.00 95.75 74 LEU A CA 1
ATOM 540 C C . LEU A 1 74 ? 9.899 4.483 -5.578 1.00 95.75 74 LEU A C 1
ATOM 542 O O . LEU A 1 74 ? 8.857 5.138 -5.608 1.00 95.75 74 LEU A O 1
ATOM 546 N N . VAL A 1 75 ? 10.725 4.451 -6.611 1.00 96.44 75 VAL A N 1
ATOM 547 C CA . VAL A 1 75 ? 10.508 5.145 -7.881 1.00 96.44 75 VAL A CA 1
ATOM 548 C C . VAL A 1 75 ? 10.516 4.125 -9.012 1.00 96.44 75 VAL A C 1
ATOM 550 O O . VAL A 1 75 ? 11.225 3.124 -8.977 1.00 96.44 75 VAL A O 1
ATOM 553 N N . GLN A 1 76 ? 9.714 4.371 -10.044 1.00 95.25 76 GLN A N 1
ATOM 554 C CA . GLN A 1 76 ? 9.732 3.554 -11.250 1.00 95.25 76 GLN A CA 1
ATOM 555 C C . GLN A 1 76 ? 11.160 3.464 -11.819 1.00 95.25 76 GLN A C 1
ATOM 557 O O . GLN A 1 76 ? 11.786 4.486 -12.111 1.00 95.25 76 GLN A O 1
ATOM 562 N N . GLY A 1 77 ? 11.636 2.232 -12.009 1.00 95.12 77 GLY A N 1
ATOM 563 C CA . GLY A 1 77 ? 13.014 1.896 -12.372 1.00 95.12 77 GLY A CA 1
ATOM 564 C C . GLY A 1 77 ? 13.865 1.360 -11.214 1.00 95.12 77 GLY A C 1
ATOM 565 O O . GLY A 1 77 ? 14.931 0.814 -11.481 1.00 95.12 77 GLY A O 1
ATOM 566 N N . ASP A 1 78 ? 13.410 1.479 -9.964 1.00 96.69 78 ASP A N 1
ATOM 567 C CA . ASP A 1 78 ? 14.114 0.923 -8.807 1.00 96.69 78 ASP A CA 1
ATOM 568 C C . ASP A 1 78 ? 14.048 -0.607 -8.772 1.00 96.69 78 ASP A C 1
ATOM 570 O O . ASP A 1 78 ? 13.127 -1.228 -9.308 1.00 96.69 78 ASP A O 1
ATOM 574 N N . GLN A 1 79 ? 15.027 -1.208 -8.093 1.00 97.31 79 GLN A N 1
ATOM 575 C CA . GLN A 1 79 ? 15.129 -2.649 -7.892 1.00 97.31 79 GLN A CA 1
ATOM 576 C C . GLN A 1 79 ? 15.450 -2.985 -6.431 1.00 97.31 79 GLN A C 1
ATOM 578 O O . GLN A 1 79 ? 16.111 -2.199 -5.737 1.00 97.31 79 GLN A O 1
ATOM 583 N N . GLY A 1 80 ? 15.015 -4.161 -5.970 1.00 96.44 80 GLY A N 1
ATOM 584 C CA . GLY A 1 80 ? 15.393 -4.705 -4.660 1.00 96.44 80 GLY A CA 1
ATOM 585 C C . GLY A 1 80 ? 14.288 -5.469 -3.930 1.00 96.44 80 GLY A C 1
ATOM 586 O O . GLY A 1 80 ? 13.181 -5.648 -4.436 1.00 96.44 80 GLY A O 1
ATOM 587 N N . ASP A 1 81 ? 14.595 -5.915 -2.710 1.00 96.88 81 ASP A N 1
ATOM 588 C CA . ASP A 1 81 ? 13.684 -6.712 -1.876 1.00 96.88 81 ASP A CA 1
ATOM 589 C C . ASP A 1 81 ? 12.419 -5.949 -1.453 1.00 96.88 81 ASP A C 1
ATOM 591 O O . ASP A 1 81 ? 11.344 -6.529 -1.321 1.00 96.88 81 ASP A O 1
ATOM 595 N N . ASP A 1 82 ? 12.508 -4.634 -1.276 1.00 95.62 82 ASP A N 1
ATOM 596 C CA . ASP A 1 82 ? 11.354 -3.772 -1.014 1.00 95.62 82 ASP A CA 1
ATOM 597 C C . ASP A 1 82 ? 10.410 -3.662 -2.216 1.00 95.62 82 ASP A C 1
ATOM 599 O O . ASP A 1 82 ? 9.189 -3.617 -2.037 1.00 95.62 82 ASP A O 1
ATOM 603 N N . VAL A 1 83 ? 10.951 -3.698 -3.436 1.00 97.94 83 VAL A N 1
ATOM 604 C CA . VAL A 1 83 ? 10.154 -3.815 -4.662 1.00 97.94 83 VAL A CA 1
ATOM 605 C C . VAL A 1 83 ? 9.478 -5.183 -4.723 1.00 97.94 83 VAL A C 1
ATOM 607 O O . VAL A 1 83 ? 8.278 -5.247 -4.994 1.00 97.94 83 VAL A O 1
ATOM 610 N N . VAL A 1 84 ? 10.195 -6.266 -4.397 1.00 98.06 84 VAL A N 1
ATOM 611 C CA . VAL A 1 84 ? 9.608 -7.616 -4.293 1.00 98.06 84 VAL A CA 1
ATOM 612 C C . VAL A 1 84 ? 8.448 -7.619 -3.294 1.00 98.06 84 VAL A C 1
ATOM 614 O O . VAL A 1 84 ? 7.368 -8.114 -3.616 1.00 98.06 84 VAL A O 1
ATOM 617 N N . GLN A 1 85 ? 8.631 -7.028 -2.110 1.00 97.31 85 GLN A N 1
ATOM 618 C CA . GLN A 1 85 ? 7.588 -6.946 -1.086 1.00 97.31 85 GLN A CA 1
ATOM 619 C C . GLN A 1 85 ? 6.367 -6.158 -1.577 1.00 97.31 85 GLN A C 1
ATOM 621 O O . GLN A 1 85 ? 5.236 -6.621 -1.418 1.00 97.31 85 GLN A O 1
ATOM 626 N N . LEU A 1 86 ? 6.573 -5.005 -2.223 1.00 97.88 86 LEU A N 1
ATOM 627 C CA . LEU A 1 86 ? 5.485 -4.232 -2.826 1.00 97.88 86 LEU A CA 1
ATOM 628 C C . LEU A 1 86 ? 4.725 -5.061 -3.867 1.00 97.88 86 LEU A C 1
ATOM 630 O O . LEU A 1 86 ? 3.496 -5.099 -3.862 1.00 97.88 86 LEU A O 1
ATOM 634 N N . GLN A 1 87 ? 5.442 -5.732 -4.765 1.00 98.44 87 GLN A N 1
ATOM 635 C CA . GLN A 1 87 ? 4.842 -6.552 -5.815 1.00 98.44 87 GLN A CA 1
ATOM 636 C C . GLN A 1 87 ? 4.059 -7.733 -5.231 1.00 98.44 87 GLN A C 1
ATOM 638 O O . GLN A 1 87 ? 2.954 -8.009 -5.690 1.00 98.44 87 GLN A O 1
ATOM 643 N N . GLN A 1 88 ? 4.578 -8.400 -4.197 1.00 98.00 88 GLN A N 1
ATOM 644 C CA . GLN A 1 88 ? 3.866 -9.462 -3.481 1.00 98.00 88 GLN A CA 1
ATOM 645 C C . GLN A 1 88 ? 2.597 -8.935 -2.809 1.00 98.00 88 GLN A C 1
ATOM 647 O O . GLN A 1 88 ? 1.540 -9.559 -2.918 1.00 98.00 88 GLN A O 1
ATOM 652 N N . ALA A 1 89 ? 2.674 -7.768 -2.166 1.00 97.56 89 ALA A N 1
ATOM 653 C CA . ALA A 1 89 ? 1.518 -7.118 -1.569 1.00 97.56 89 ALA A CA 1
ATOM 654 C C . ALA A 1 89 ? 0.450 -6.801 -2.622 1.00 97.56 89 ALA A C 1
ATOM 656 O O . ALA A 1 89 ? -0.709 -7.179 -2.458 1.00 97.56 89 ALA A O 1
ATOM 657 N N . LEU A 1 90 ? 0.836 -6.188 -3.740 1.00 98.06 90 LEU A N 1
ATOM 658 C CA . LEU A 1 90 ? -0.066 -5.889 -4.852 1.00 98.06 90 LEU A CA 1
ATOM 659 C C . LEU A 1 90 ? -0.677 -7.165 -5.457 1.00 98.06 90 LEU A C 1
ATOM 661 O O . LEU A 1 90 ? -1.884 -7.216 -5.688 1.00 98.06 90 LEU A O 1
ATOM 665 N N . ALA A 1 91 ? 0.117 -8.216 -5.652 1.00 97.69 91 ALA A N 1
ATOM 666 C CA . ALA A 1 91 ? -0.380 -9.501 -6.137 1.00 97.69 91 ALA A CA 1
ATOM 667 C C . ALA A 1 91 ? -1.394 -10.126 -5.163 1.00 97.69 91 ALA A C 1
ATOM 669 O O . ALA A 1 91 ? -2.430 -10.631 -5.593 1.00 97.69 91 ALA A O 1
ATOM 670 N N . SER A 1 92 ? -1.152 -10.033 -3.850 1.00 96.31 92 SER A N 1
ATOM 671 C CA . SER A 1 92 ? -2.079 -10.531 -2.819 1.00 96.31 92 SER A CA 1
ATOM 672 C C . SER A 1 92 ? -3.418 -9.785 -2.790 1.00 96.31 92 SER A C 1
ATOM 674 O O . SER A 1 92 ? -4.434 -10.355 -2.399 1.00 96.31 92 SER A O 1
ATOM 676 N N . LEU A 1 93 ? -3.431 -8.530 -3.249 1.00 95.94 93 LEU A N 1
ATOM 677 C CA . LEU A 1 93 ? -4.636 -7.718 -3.424 1.00 95.94 93 LEU A CA 1
ATOM 678 C C . LEU A 1 93 ? -5.368 -8.006 -4.744 1.00 95.94 93 LEU A C 1
ATOM 680 O O . LEU A 1 93 ? -6.428 -7.436 -4.987 1.00 95.94 93 LEU A O 1
ATOM 684 N N . GLY A 1 94 ? -4.825 -8.886 -5.591 1.00 97.06 94 GLY A N 1
ATOM 685 C CA . GLY A 1 94 ? -5.419 -9.276 -6.869 1.00 97.06 94 GLY A CA 1
ATOM 686 C C . GLY A 1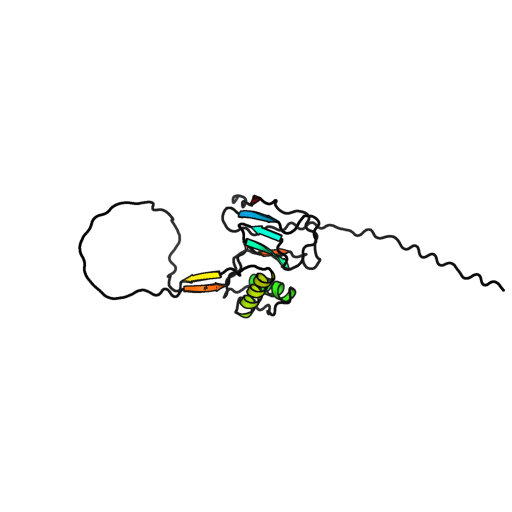 94 ? -4.960 -8.448 -8.071 1.00 97.06 94 GLY A C 1
ATOM 687 O O . GLY A 1 94 ? -5.488 -8.639 -9.167 1.00 97.06 94 GLY A O 1
ATOM 688 N N . TYR A 1 95 ? -3.976 -7.554 -7.917 1.00 97.75 95 TYR A N 1
ATOM 689 C CA . TYR A 1 95 ? -3.412 -6.839 -9.063 1.00 97.75 95 TYR A CA 1
ATOM 690 C C . TYR A 1 95 ? -2.496 -7.753 -9.882 1.00 97.75 95 TYR A C 1
ATOM 692 O O . TYR A 1 95 ? -1.721 -8.543 -9.345 1.00 97.75 95 TYR A O 1
ATOM 700 N N . ASN A 1 96 ? -2.554 -7.620 -11.208 1.00 96.06 96 ASN A N 1
ATOM 701 C CA . ASN A 1 96 ? -1.745 -8.422 -12.122 1.00 96.06 96 ASN A CA 1
ATOM 702 C C . ASN A 1 96 ? -0.286 -7.928 -12.157 1.00 96.06 96 ASN A C 1
ATOM 704 O O . ASN A 1 96 ? 0.076 -7.090 -12.984 1.00 96.06 96 ASN A O 1
ATOM 708 N N . VAL A 1 97 ? 0.543 -8.438 -11.246 1.00 97.69 97 VAL A N 1
ATOM 709 C CA . VAL A 1 97 ? 1.975 -8.135 -11.153 1.00 97.69 97 VAL A CA 1
ATOM 710 C C . VAL A 1 97 ? 2.752 -9.371 -10.701 1.00 97.69 97 VAL A C 1
ATOM 712 O O . VAL A 1 97 ? 2.270 -10.164 -9.893 1.00 97.69 97 VAL A O 1
ATOM 715 N N . ARG A 1 98 ? 3.964 -9.544 -11.231 1.00 96.94 98 ARG A N 1
ATOM 716 C CA . ARG A 1 98 ? 4.904 -10.574 -10.784 1.00 96.94 98 ARG A CA 1
ATOM 717 C C . ARG A 1 98 ? 5.882 -9.963 -9.786 1.00 96.94 98 ARG A C 1
ATOM 719 O O . ARG A 1 98 ? 6.313 -8.832 -9.965 1.00 96.94 98 ARG A O 1
ATOM 726 N N . ALA A 1 99 ? 6.235 -10.733 -8.762 1.00 97.19 99 ALA A N 1
ATOM 727 C CA . ALA A 1 99 ? 7.301 -10.385 -7.835 1.00 97.19 99 ALA A CA 1
ATOM 728 C C . ALA A 1 99 ? 8.668 -10.762 -8.436 1.00 97.19 99 ALA A C 1
ATOM 730 O O . ALA A 1 99 ? 9.150 -11.876 -8.235 1.00 97.19 99 ALA A O 1
ATOM 731 N N . ASP A 1 100 ? 9.229 -9.879 -9.256 1.00 97.12 100 ASP A N 1
ATOM 732 C CA . ASP A 1 100 ? 10.547 -10.025 -9.891 1.00 97.12 100 ASP A CA 1
ATOM 733 C C . ASP A 1 100 ? 11.609 -9.083 -9.302 1.00 97.12 100 ASP A C 1
ATOM 735 O O . ASP A 1 100 ? 12.795 -9.283 -9.544 1.00 97.12 100 ASP A O 1
ATOM 739 N N . GLY A 1 101 ? 11.198 -8.128 -8.466 1.00 97.31 101 GLY A N 1
ATOM 740 C CA . GLY A 1 101 ? 12.077 -7.150 -7.837 1.00 97.31 101 GLY A CA 1
ATOM 741 C C . GLY A 1 101 ? 12.380 -5.938 -8.705 1.00 97.31 101 GLY A C 1
ATOM 742 O O . GLY A 1 101 ? 13.144 -5.088 -8.262 1.00 97.31 101 GLY A O 1
ATOM 743 N N . ASP A 1 102 ? 11.766 -5.822 -9.886 1.00 98.19 102 ASP A N 1
ATOM 744 C CA . ASP A 1 102 ? 11.908 -4.693 -10.801 1.00 98.19 102 ASP A CA 1
ATOM 745 C C . ASP A 1 102 ? 10.680 -3.777 -10.755 1.00 98.19 102 ASP A C 1
ATOM 747 O O . ASP A 1 102 ? 9.572 -4.169 -11.132 1.00 98.19 102 ASP A O 1
ATOM 751 N N . PHE A 1 103 ? 10.850 -2.501 -10.393 1.00 97.50 103 PHE A N 1
ATOM 752 C CA . PHE A 1 103 ? 9.763 -1.523 -10.456 1.00 97.50 103 PHE A CA 1
ATOM 753 C C . PHE A 1 103 ? 9.559 -1.051 -11.904 1.00 97.50 103 PHE A C 1
ATOM 755 O O . PHE A 1 103 ? 9.757 0.112 -12.261 1.00 97.50 103 PHE A O 1
ATOM 762 N N . GLY A 1 104 ? 9.120 -1.979 -12.751 1.00 96.25 104 GLY A N 1
ATOM 763 C CA . GLY A 1 104 ? 8.817 -1.766 -14.157 1.00 96.25 104 GLY A CA 1
ATOM 764 C C . GLY A 1 104 ? 7.373 -1.336 -14.424 1.00 96.25 104 GLY A C 1
ATOM 765 O O . GLY A 1 104 ? 6.603 -0.965 -13.535 1.00 96.25 104 GLY A O 1
ATOM 766 N N . ALA A 1 105 ? 6.981 -1.416 -15.698 1.00 96.12 105 ALA A N 1
ATOM 767 C CA . ALA A 1 105 ? 5.666 -0.982 -16.170 1.00 96.12 105 ALA A CA 1
ATOM 768 C C . ALA A 1 105 ? 4.497 -1.757 -15.533 1.00 96.12 105 ALA A C 1
ATOM 770 O O . ALA A 1 105 ? 3.456 -1.165 -15.251 1.00 96.12 105 ALA A O 1
ATOM 771 N N . ALA A 1 106 ? 4.666 -3.059 -15.273 1.00 97.00 106 ALA A N 1
ATOM 772 C CA . ALA A 1 106 ? 3.635 -3.879 -14.638 1.00 97.00 106 ALA A CA 1
ATOM 773 C C . ALA A 1 106 ? 3.365 -3.421 -13.196 1.00 97.00 106 ALA A C 1
ATOM 775 O O . ALA A 1 106 ? 2.217 -3.168 -12.832 1.00 97.00 106 ALA A O 1
ATOM 776 N N . THR A 1 107 ? 4.421 -3.219 -12.402 1.00 97.88 107 THR A N 1
ATOM 777 C CA . THR A 1 107 ? 4.318 -2.690 -11.034 1.00 97.88 107 THR A CA 1
ATOM 778 C C . THR A 1 107 ? 3.747 -1.277 -11.022 1.00 97.88 107 THR A C 1
ATOM 780 O O . THR A 1 107 ? 2.863 -0.987 -10.222 1.00 97.88 107 THR A O 1
ATOM 783 N N . ALA A 1 108 ? 4.163 -0.416 -11.956 1.00 97.25 108 ALA A N 1
ATOM 784 C CA . ALA A 1 108 ? 3.602 0.926 -12.111 1.00 97.25 108 ALA A CA 1
ATOM 785 C C . ALA A 1 108 ? 2.097 0.903 -12.425 1.00 97.25 108 ALA A C 1
ATOM 787 O O . ALA A 1 108 ? 1.332 1.679 -11.851 1.00 97.25 108 ALA A O 1
ATOM 788 N N . SER A 1 109 ? 1.652 -0.010 -13.293 1.00 97.62 109 SER A N 1
ATOM 789 C CA . SER A 1 109 ? 0.231 -0.184 -13.598 1.00 97.62 109 SER A CA 1
ATOM 790 C C . SER A 1 109 ? -0.552 -0.700 -12.391 1.00 97.62 109 SER A C 1
ATOM 792 O O . SER A 1 109 ? -1.619 -0.169 -12.093 1.00 97.62 109 SER A O 1
ATOM 794 N N . ALA A 1 110 ? -0.031 -1.703 -11.681 1.00 98.00 110 ALA A N 1
ATOM 795 C CA . ALA A 1 110 ? -0.665 -2.252 -10.484 1.00 98.00 110 ALA A CA 1
ATOM 796 C C . ALA A 1 110 ? -0.776 -1.204 -9.367 1.00 98.00 110 ALA A C 1
ATOM 798 O O . ALA A 1 110 ? -1.839 -1.049 -8.771 1.00 98.00 110 ALA A O 1
ATOM 799 N N . LEU A 1 111 ? 0.285 -0.424 -9.141 1.00 97.75 111 LEU A N 1
ATOM 800 C CA . LEU A 1 111 ? 0.279 0.661 -8.166 1.00 97.75 111 LEU A CA 1
ATOM 801 C C . LEU A 1 111 ? -0.738 1.744 -8.538 1.00 97.75 111 LEU A C 1
ATOM 803 O O . LEU A 1 111 ? -1.500 2.201 -7.691 1.00 97.75 111 LEU A O 1
ATOM 807 N N . ARG A 1 112 ? -0.799 2.139 -9.813 1.00 97.69 112 ARG A N 1
ATOM 808 C CA . ARG A 1 112 ? -1.795 3.112 -10.277 1.00 97.69 112 ARG A CA 1
ATOM 809 C C . ARG A 1 112 ? -3.223 2.618 -10.050 1.00 97.69 112 ARG A C 1
ATOM 811 O O . ARG A 1 112 ? -4.061 3.411 -9.623 1.00 97.69 112 ARG A O 1
ATOM 818 N N . ASN A 1 113 ? -3.485 1.339 -10.308 1.00 98.06 113 ASN A N 1
ATOM 819 C CA . ASN A 1 113 ? -4.792 0.738 -10.060 1.00 98.06 113 ASN A CA 1
ATOM 820 C C . ASN A 1 113 ? -5.128 0.754 -8.566 1.00 98.06 113 ASN A C 1
ATOM 822 O O . ASN A 1 113 ? -6.198 1.233 -8.221 1.00 98.06 113 ASN A O 1
ATOM 826 N N . LEU A 1 114 ? -4.185 0.389 -7.686 1.00 98.00 114 LEU A N 1
ATOM 827 C CA . LEU A 1 114 ? -4.377 0.487 -6.234 1.00 98.00 114 LEU A CA 1
ATOM 828 C C . LEU A 1 114 ? -4.815 1.885 -5.792 1.00 98.00 114 LEU A C 1
ATOM 830 O O . LEU A 1 114 ? -5.806 2.028 -5.082 1.00 98.00 114 LEU A O 1
ATOM 834 N N . TYR A 1 115 ? -4.100 2.926 -6.217 1.00 97.81 115 TYR A N 1
ATOM 835 C CA . TYR A 1 115 ? -4.465 4.295 -5.847 1.00 97.81 115 TYR A CA 1
ATOM 836 C C . TYR A 1 115 ? -5.827 4.689 -6.422 1.00 97.81 115 TYR A C 1
ATOM 838 O O . TYR A 1 115 ? -6.628 5.301 -5.718 1.00 97.81 115 TYR A O 1
ATOM 846 N N . THR A 1 116 ? -6.110 4.297 -7.666 1.00 97.50 116 THR A N 1
ATOM 847 C CA . THR A 1 116 ? -7.376 4.604 -8.343 1.00 97.50 116 THR A CA 1
ATOM 848 C C . THR A 1 116 ? -8.564 3.937 -7.650 1.00 97.50 116 THR A C 1
ATOM 850 O O . THR A 1 116 ? -9.558 4.610 -7.386 1.00 97.50 116 THR A O 1
ATOM 853 N N . ASP A 1 117 ? -8.443 2.661 -7.284 1.00 97.62 117 ASP A N 1
ATOM 854 C CA . ASP A 1 117 ? -9.480 1.895 -6.582 1.00 97.62 117 ASP A CA 1
ATOM 855 C C . ASP A 1 117 ? -9.771 2.477 -5.191 1.00 97.62 117 ASP A C 1
ATOM 857 O O . ASP A 1 117 ? -10.896 2.420 -4.695 1.00 97.62 117 ASP A O 1
ATOM 861 N N . LEU A 1 118 ? -8.767 3.110 -4.580 1.00 96.38 118 LEU A N 1
ATOM 862 C CA . LEU A 1 118 ? -8.892 3.832 -3.317 1.00 96.38 118 LEU A CA 1
ATOM 863 C C . LEU A 1 118 ? -9.355 5.293 -3.480 1.00 96.38 118 LEU A C 1
ATOM 865 O O . LEU A 1 118 ? -9.620 5.958 -2.476 1.00 96.38 118 LEU A O 1
ATOM 869 N N . GLY A 1 119 ? -9.479 5.801 -4.710 1.00 96.75 119 GLY A N 1
ATOM 870 C CA . GLY A 1 119 ? -9.917 7.169 -5.006 1.00 96.75 119 GLY A CA 1
ATOM 871 C C . GLY A 1 119 ? -8.824 8.240 -4.897 1.00 96.75 119 GLY A C 1
ATOM 872 O O . GLY A 1 119 ? -9.140 9.417 -4.717 1.00 96.75 119 GLY A O 1
ATOM 873 N N . TYR A 1 120 ? -7.549 7.862 -5.001 1.00 96.25 120 TYR A N 1
ATOM 874 C CA . TYR A 1 120 ? -6.395 8.764 -4.945 1.00 96.25 120 TYR A CA 1
ATOM 875 C C . TYR A 1 120 ? -5.648 8.815 -6.277 1.00 96.25 120 TYR A C 1
ATOM 877 O O . TYR A 1 120 ? -5.682 7.894 -7.090 1.00 96.25 120 TYR A O 1
ATOM 885 N N . SER A 1 121 ? -4.922 9.910 -6.494 1.00 94.44 121 SER A N 1
ATOM 886 C CA . SER A 1 121 ? -3.958 9.996 -7.590 1.00 94.44 121 SER A CA 1
ATOM 887 C C . SER A 1 121 ? -2.635 9.386 -7.154 1.00 94.44 121 SER A C 1
ATOM 889 O O . SER A 1 121 ? -2.147 9.690 -6.066 1.00 94.44 121 SER A O 1
ATOM 891 N N . VAL A 1 122 ? -2.050 8.547 -8.008 1.00 94.56 122 VAL A N 1
ATOM 892 C CA . VAL A 1 122 ? -0.726 7.983 -7.738 1.00 94.56 122 VAL A CA 1
ATOM 893 C C . VAL A 1 122 ? 0.335 9.097 -7.750 1.00 94.56 122 VAL A C 1
ATOM 895 O O . VAL A 1 122 ? 0.322 9.927 -8.666 1.00 94.56 122 VAL A O 1
ATOM 898 N N . PRO A 1 123 ? 1.247 9.145 -6.767 1.00 94.06 123 PRO A N 1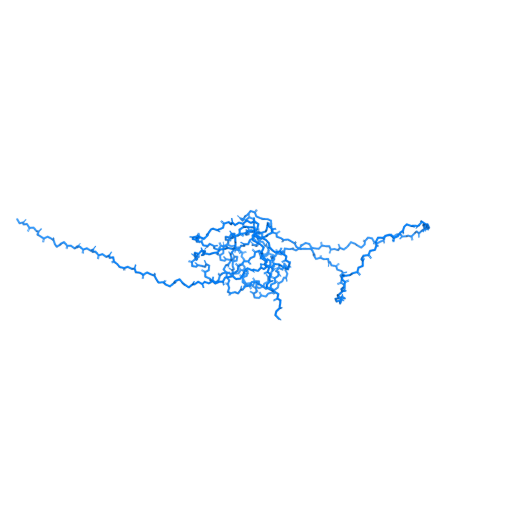
ATOM 899 C CA . PRO A 1 123 ? 2.305 10.144 -6.738 1.00 94.06 123 PRO A CA 1
ATOM 900 C C . PRO A 1 123 ? 3.285 9.984 -7.902 1.00 94.06 123 PRO A C 1
ATOM 902 O O . PRO A 1 123 ? 3.565 8.882 -8.385 1.00 94.06 123 PRO A O 1
ATOM 905 N N . THR A 1 124 ? 3.850 11.107 -8.334 1.00 94.75 124 THR A N 1
ATOM 906 C CA . THR A 1 124 ? 4.881 11.145 -9.373 1.00 94.75 124 THR A CA 1
ATOM 907 C C . THR A 1 124 ? 6.037 12.034 -8.954 1.00 94.75 124 THR A C 1
ATOM 909 O O . THR A 1 124 ? 5.824 13.066 -8.321 1.00 94.75 124 THR A O 1
ATOM 912 N N . THR A 1 125 ? 7.244 11.672 -9.368 1.00 92.31 125 THR A N 1
ATOM 913 C CA . THR A 1 125 ? 8.446 12.495 -9.232 1.00 92.31 125 THR A CA 1
ATOM 914 C C . THR A 1 125 ? 8.990 12.858 -10.610 1.00 92.31 125 THR A C 1
ATOM 916 O O . THR A 1 125 ? 8.777 12.135 -11.585 1.00 92.31 125 THR A O 1
ATOM 919 N N . THR A 1 126 ? 9.687 13.985 -10.711 1.00 91.19 126 THR A N 1
ATOM 920 C CA . THR A 1 126 ? 10.291 14.436 -11.967 1.00 91.19 126 THR A CA 1
ATOM 921 C C . THR A 1 126 ? 11.793 14.232 -11.903 1.00 91.19 126 THR A C 1
ATOM 923 O O . THR A 1 126 ? 12.475 14.852 -11.090 1.00 91.19 126 THR A O 1
ATOM 926 N N . ARG A 1 127 ? 12.329 13.405 -12.802 1.00 83.38 127 ARG A N 1
ATOM 927 C CA . ARG A 1 127 ? 13.772 13.259 -13.003 1.00 83.38 127 ARG A CA 1
ATOM 928 C C . ARG A 1 127 ? 14.216 14.209 -14.115 1.00 83.38 127 ARG A C 1
ATOM 930 O O . ARG A 1 127 ? 13.745 14.102 -15.245 1.00 83.38 127 ARG A O 1
ATOM 937 N N . GLN A 1 128 ? 15.122 15.132 -13.802 1.00 74.88 128 GLN A N 1
ATOM 938 C CA . GLN A 1 128 ? 15.810 15.953 -14.804 1.00 74.88 128 GLN A CA 1
ATOM 939 C C . GLN A 1 128 ? 16.970 15.128 -15.376 1.00 74.88 128 GLN A C 1
ATOM 941 O O . GLN A 1 128 ? 17.847 14.705 -14.622 1.00 74.88 128 GLN A O 1
ATOM 946 N N . ALA A 1 129 ? 17.008 14.890 -16.685 1.00 60.47 129 ALA A N 1
ATOM 947 C CA . ALA A 1 129 ? 18.208 14.351 -17.319 1.00 60.47 129 ALA A CA 1
ATOM 948 C C . ALA A 1 129 ? 19.212 15.499 -17.546 1.00 60.47 129 ALA A C 1
ATOM 950 O O . ALA A 1 129 ? 19.017 16.292 -18.466 1.00 60.47 129 ALA A O 1
ATOM 951 N N . GLY A 1 130 ? 20.256 15.612 -16.708 1.00 51.88 130 GLY A N 1
ATOM 952 C CA . GLY A 1 130 ? 21.374 16.536 -16.977 1.00 51.88 130 GLY A CA 1
ATOM 953 C C . GLY A 1 130 ? 22.067 17.235 -15.799 1.00 51.88 130 GLY A C 1
ATOM 954 O O . GLY A 1 130 ? 22.462 18.385 -15.963 1.00 51.88 130 GLY A O 1
ATOM 955 N N . GLY A 1 131 ? 22.247 16.594 -14.642 1.00 45.97 131 GLY A N 1
ATOM 956 C CA . GLY A 1 131 ? 23.100 17.127 -13.572 1.00 45.97 131 GLY A CA 1
ATOM 957 C C . GLY A 1 131 ? 24.252 16.177 -13.284 1.00 45.97 131 GLY A C 1
ATOM 958 O O . GLY A 1 131 ? 24.017 15.081 -12.786 1.00 45.97 131 GLY A O 1
ATOM 959 N N . THR A 1 132 ? 25.475 16.573 -13.626 1.00 40.56 132 THR A N 1
ATOM 960 C CA . THR A 1 132 ? 26.702 15.943 -13.133 1.00 40.56 132 THR A CA 1
ATOM 961 C C . THR A 1 132 ? 26.656 15.936 -11.608 1.00 40.56 132 THR A C 1
ATOM 963 O O . THR A 1 132 ? 26.397 16.975 -11.001 1.00 40.56 132 THR A O 1
ATOM 966 N N . GLU A 1 133 ? 26.882 14.775 -11.000 1.00 48.66 133 GLU A N 1
ATOM 967 C CA . GLU A 1 133 ? 27.078 14.639 -9.560 1.00 48.66 133 GLU A CA 1
ATOM 968 C C . GLU A 1 133 ? 28.190 15.594 -9.107 1.00 48.66 133 GLU A C 1
ATOM 970 O O . GLU A 1 133 ? 29.333 15.513 -9.558 1.00 48.66 133 GLU A O 1
ATOM 975 N N . GLY A 1 134 ? 27.820 16.531 -8.242 1.00 37.31 134 GLY A N 1
ATOM 976 C CA . GLY A 1 134 ? 28.711 17.455 -7.565 1.00 37.31 134 GLY A CA 1
ATOM 977 C C . GLY A 1 134 ? 28.182 17.637 -6.154 1.00 37.31 134 GLY A C 1
ATOM 978 O O . GLY A 1 134 ? 27.174 18.307 -5.979 1.00 37.31 134 GLY A O 1
ATOM 979 N N . ASP A 1 135 ? 28.827 16.918 -5.238 1.00 39.06 135 ASP A N 1
ATOM 980 C CA . ASP A 1 135 ? 29.072 17.165 -3.813 1.00 39.06 135 ASP A CA 1
ATOM 981 C C . ASP A 1 135 ? 28.131 18.084 -3.012 1.00 39.06 135 ASP A C 1
ATOM 983 O O . ASP A 1 135 ? 27.687 19.146 -3.438 1.00 39.06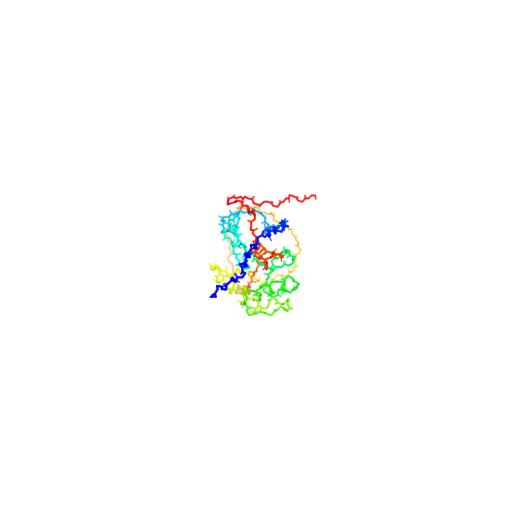 135 ASP A O 1
ATOM 987 N N . GLY A 1 136 ? 27.862 17.659 -1.781 1.00 34.53 136 GLY A N 1
ATOM 988 C CA . GLY A 1 136 ? 26.912 18.290 -0.884 1.00 34.53 136 GLY A CA 1
ATOM 989 C C . GLY A 1 136 ? 27.223 19.732 -0.469 1.00 34.53 136 GLY A C 1
ATOM 990 O O . GLY A 1 136 ? 28.332 20.244 -0.573 1.00 34.53 136 GLY A O 1
ATOM 991 N N . ALA A 1 137 ? 26.194 20.274 0.181 1.00 38.38 137 ALA A N 1
ATOM 992 C CA . ALA A 1 137 ? 26.215 21.293 1.222 1.00 38.38 137 ALA A CA 1
ATOM 993 C C . ALA A 1 137 ? 25.913 22.751 0.837 1.00 38.38 137 ALA A C 1
ATOM 995 O O . ALA A 1 137 ? 26.429 23.342 -0.102 1.00 38.38 137 ALA A O 1
ATOM 996 N N . ASP A 1 138 ? 25.109 23.311 1.739 1.00 32.56 138 ASP A N 1
ATOM 997 C CA . ASP A 1 138 ? 24.919 24.719 2.052 1.00 32.56 138 ASP A CA 1
ATOM 998 C C . ASP A 1 138 ? 23.844 25.499 1.286 1.00 32.56 138 ASP A C 1
ATOM 1000 O O . ASP A 1 138 ? 24.063 26.303 0.381 1.00 32.56 138 ASP A O 1
ATOM 1004 N N . ALA A 1 139 ? 22.623 25.332 1.793 1.00 45.03 139 ALA A N 1
ATOM 1005 C CA . ALA A 1 139 ? 21.670 26.419 1.833 1.00 45.03 139 ALA A CA 1
ATOM 1006 C C . ALA A 1 139 ? 22.234 27.559 2.700 1.00 45.03 139 ALA A C 1
ATOM 1008 O O . ALA A 1 139 ? 22.117 27.494 3.918 1.00 45.03 139 ALA A O 1
ATOM 1009 N N . THR A 1 140 ? 22.763 28.622 2.089 1.00 37.41 140 THR A N 1
ATOM 1010 C CA . THR A 1 140 ? 22.676 30.011 2.580 1.00 37.41 140 THR A CA 1
ATOM 1011 C C . THR A 1 140 ? 23.131 30.977 1.488 1.00 37.41 140 THR A C 1
ATOM 1013 O O . THR A 1 140 ? 24.317 31.072 1.216 1.00 37.41 140 THR A O 1
ATOM 1016 N N . GLN A 1 141 ? 22.211 31.783 0.940 1.00 38.34 141 GLN A N 1
ATOM 1017 C CA . GLN A 1 141 ? 22.437 33.230 0.774 1.00 38.34 141 GLN A CA 1
ATOM 1018 C C . GLN A 1 141 ? 21.164 33.980 0.352 1.00 38.34 141 GLN A C 1
ATOM 1020 O O . GLN A 1 141 ? 20.824 34.186 -0.806 1.00 38.34 141 GLN A O 1
ATOM 1025 N N . ARG A 1 142 ? 20.466 34.406 1.404 1.00 34.28 142 ARG A N 1
ATOM 1026 C CA . ARG A 1 142 ? 19.881 35.735 1.616 1.00 34.28 142 ARG A CA 1
ATOM 1027 C C . ARG A 1 142 ? 20.523 36.829 0.733 1.00 34.28 142 ARG A C 1
ATOM 1029 O O . ARG A 1 142 ? 21.734 37.002 0.800 1.00 34.28 142 ARG A O 1
ATOM 1036 N N . GLY A 1 143 ? 19.725 37.643 0.034 1.00 30.62 143 GLY A N 1
ATOM 1037 C CA . GLY A 1 143 ? 20.232 38.911 -0.514 1.00 30.62 143 GLY A CA 1
ATOM 1038 C C . GLY A 1 143 ? 19.442 39.508 -1.671 1.00 30.62 143 GLY A C 1
ATOM 1039 O O . GLY A 1 143 ? 19.836 39.389 -2.821 1.00 30.62 143 GLY A O 1
ATOM 1040 N N . MET A 1 144 ? 18.346 40.191 -1.352 1.00 36.56 144 MET A N 1
ATOM 1041 C CA . MET A 1 144 ? 17.674 41.144 -2.238 1.00 36.56 144 MET A CA 1
ATOM 1042 C C . MET A 1 144 ? 18.520 42.430 -2.367 1.00 36.56 144 MET A C 1
ATOM 1044 O O . MET A 1 144 ? 19.060 42.881 -1.355 1.00 36.56 144 MET A O 1
ATOM 1048 N N . SER A 1 145 ? 18.474 43.078 -3.544 1.00 34.38 145 SER A N 1
ATOM 1049 C CA . SER A 1 145 ? 19.000 44.421 -3.938 1.00 34.38 145 SER A CA 1
ATOM 1050 C C . SER A 1 145 ? 20.318 44.366 -4.735 1.00 34.38 145 SER A C 1
ATOM 1052 O O . SER A 1 145 ? 21.221 43.643 -4.349 1.00 34.38 145 SER A O 1
ATOM 1054 N N . SER A 1 146 ? 20.533 45.093 -5.838 1.00 34.59 146 SER A N 1
ATOM 1055 C CA . SER A 1 146 ? 19.959 46.364 -6.305 1.00 34.59 146 SER A CA 1
ATOM 1056 C C . SER A 1 146 ? 20.023 46.521 -7.839 1.00 34.59 146 SER A C 1
ATOM 1058 O O . SER A 1 146 ? 20.814 45.888 -8.532 1.00 34.59 146 SER A O 1
ATOM 1060 N N . SER A 1 147 ? 19.171 47.411 -8.347 1.00 34.44 147 SER A N 1
ATOM 1061 C CA . SER A 1 147 ? 19.032 47.843 -9.741 1.00 34.44 147 SER A CA 1
ATOM 1062 C C . SER A 1 147 ? 20.235 48.627 -10.294 1.00 34.44 147 SER A C 1
ATOM 1064 O O . SER A 1 147 ? 20.821 49.443 -9.585 1.00 34.44 147 SER A O 1
ATOM 1066 N N . GLY A 1 148 ? 20.487 48.497 -11.602 1.00 29.38 148 GLY A N 1
ATOM 1067 C CA . GLY A 1 148 ? 21.300 49.419 -12.410 1.00 29.38 148 GLY A CA 1
ATOM 1068 C C . GLY A 1 148 ? 21.383 48.974 -13.886 1.00 29.38 148 GLY A C 1
ATOM 1069 O O . GLY A 1 148 ? 21.694 47.809 -14.112 1.00 29.38 148 GLY A O 1
ATOM 1070 N N . PRO A 1 149 ? 21.073 49.826 -14.889 1.00 42.03 149 PRO A N 1
ATOM 1071 C CA . PRO A 1 149 ? 20.814 49.393 -16.267 1.00 42.03 149 PRO A CA 1
ATOM 1072 C C . PRO A 1 149 ? 22.026 49.542 -17.204 1.00 42.03 149 PRO A C 1
ATOM 1074 O O . PRO A 1 149 ? 22.834 50.453 -17.037 1.00 42.03 149 PRO A O 1
ATOM 1077 N N . GLY A 1 150 ? 22.070 48.738 -18.274 1.00 27.42 150 GLY A N 1
ATOM 1078 C CA . GLY A 1 150 ? 22.752 49.123 -19.515 1.00 27.42 150 GLY A CA 1
ATOM 1079 C C . GLY A 1 150 ? 23.465 48.009 -20.289 1.00 27.42 150 GLY A C 1
ATOM 1080 O O . GLY A 1 150 ? 24.199 47.217 -19.718 1.00 27.42 150 GLY A O 1
ATOM 1081 N N . ALA A 1 151 ? 23.301 48.086 -21.614 1.00 34.28 151 ALA A N 1
ATOM 1082 C CA . ALA A 1 151 ? 24.073 47.462 -22.695 1.00 34.28 151 ALA A CA 1
ATOM 1083 C C . ALA A 1 151 ? 23.683 46.041 -23.165 1.00 34.28 151 ALA A C 1
ATOM 1085 O O . ALA A 1 151 ? 24.146 45.006 -22.701 1.00 34.28 151 ALA A O 1
ATOM 1086 N N . GLN A 1 152 ? 22.841 46.080 -24.194 1.00 36.22 152 GLN A N 1
ATOM 1087 C CA . GLN A 1 152 ? 22.540 45.093 -25.228 1.00 36.22 152 GLN A CA 1
ATOM 1088 C C . GLN A 1 152 ? 23.810 44.552 -25.922 1.00 36.22 152 GLN A C 1
ATOM 1090 O O . GLN A 1 152 ? 24.663 45.355 -26.276 1.00 36.22 152 GLN A O 1
ATOM 1095 N N . GLU A 1 153 ? 23.890 43.243 -26.213 1.00 31.91 153 GLU A N 1
ATOM 1096 C CA . GLU A 1 153 ? 23.929 42.704 -27.593 1.00 31.91 153 GLU A CA 1
ATOM 1097 C C . GLU A 1 153 ? 24.238 41.190 -27.688 1.00 31.91 153 GLU A C 1
ATOM 1099 O O . GLU A 1 153 ? 25.268 40.719 -27.226 1.00 31.91 153 GLU A O 1
ATOM 1104 N N . ARG A 1 154 ? 23.358 40.504 -28.444 1.00 38.81 154 ARG A N 1
ATOM 1105 C CA . ARG A 1 154 ? 23.566 39.310 -29.298 1.00 38.81 154 ARG A CA 1
ATOM 1106 C C . ARG A 1 154 ? 23.918 37.983 -28.604 1.00 38.81 154 ARG A C 1
ATOM 1108 O O . ARG A 1 154 ? 25.010 37.812 -28.088 1.00 38.81 154 ARG A O 1
ATOM 1115 N N . LYS A 1 155 ? 23.096 36.950 -28.822 1.00 33.84 155 LYS A N 1
ATOM 1116 C CA . LYS A 1 155 ? 23.169 36.023 -29.975 1.00 33.84 155 LYS A CA 1
ATOM 1117 C C . LYS A 1 155 ? 22.467 34.705 -29.605 1.00 33.84 155 LYS A C 1
ATOM 1119 O O . LYS A 1 155 ? 22.698 34.163 -28.536 1.00 33.84 155 LYS A O 1
ATOM 1124 N N . ASP A 1 156 ? 21.575 34.285 -30.492 1.00 32.88 156 ASP A N 1
ATOM 1125 C CA . ASP A 1 156 ? 21.066 32.936 -30.758 1.00 32.88 156 ASP A CA 1
ATOM 1126 C C . ASP A 1 156 ? 21.065 31.872 -29.639 1.00 32.88 156 ASP A C 1
ATOM 1128 O O . ASP A 1 156 ? 22.097 31.403 -29.177 1.00 32.88 156 ASP A O 1
ATOM 1132 N N . ALA A 1 157 ? 19.844 31.429 -29.321 1.00 41.44 157 ALA A N 1
ATOM 1133 C CA . ALA A 1 157 ? 19.457 30.045 -29.053 1.00 41.44 157 ALA A CA 1
ATOM 1134 C C . ALA A 1 157 ? 20.468 29.133 -28.332 1.00 41.44 157 ALA A C 1
ATOM 1136 O O . ALA A 1 157 ? 21.308 28.503 -28.957 1.00 41.44 157 ALA A O 1
ATOM 1137 N N . GLN A 1 158 ? 20.204 28.873 -27.052 1.00 39.53 158 GLN A N 1
ATOM 1138 C CA . GLN A 1 158 ? 20.079 27.488 -26.600 1.00 39.53 158 GLN A CA 1
ATOM 1139 C C . GLN A 1 158 ? 19.167 27.469 -25.369 1.00 39.53 158 GLN A C 1
ATOM 1141 O O . GLN A 1 158 ? 19.613 27.516 -24.225 1.00 39.53 158 GLN A O 1
ATOM 1146 N N . ALA A 1 159 ? 17.854 27.413 -25.605 1.00 37.31 159 ALA A N 1
ATOM 1147 C CA . ALA A 1 159 ? 16.960 26.841 -24.612 1.00 37.31 159 ALA A CA 1
ATOM 1148 C C . ALA A 1 159 ? 17.395 25.379 -24.463 1.00 37.31 159 ALA A C 1
ATOM 1150 O O . ALA A 1 159 ? 17.062 24.537 -25.294 1.00 37.31 159 ALA A O 1
ATOM 1151 N N . GLY A 1 160 ? 18.234 25.096 -23.468 1.00 40.50 160 GLY A N 1
ATOM 1152 C CA . GLY A 1 160 ? 18.502 23.733 -23.048 1.00 40.50 160 GLY A CA 1
ATOM 1153 C C . GLY A 1 160 ? 17.177 23.149 -22.588 1.00 40.50 160 GLY A C 1
ATOM 1154 O O . GLY A 1 160 ? 16.730 23.425 -21.478 1.00 40.50 160 GLY A O 1
ATOM 1155 N N . THR A 1 161 ? 16.500 22.409 -23.463 1.00 44.84 161 THR A N 1
ATOM 1156 C CA . THR A 1 161 ? 15.336 21.608 -23.099 1.00 44.84 161 THR A CA 1
ATOM 1157 C C . THR A 1 161 ? 15.837 20.520 -22.160 1.00 44.84 161 THR A C 1
ATOM 1159 O O . THR A 1 161 ? 16.223 19.438 -22.597 1.00 44.84 161 THR A O 1
ATOM 1162 N N . ALA A 1 162 ? 15.890 20.823 -20.861 1.00 57.56 162 ALA A N 1
ATOM 1163 C CA . ALA A 1 162 ? 16.042 19.806 -19.839 1.00 57.56 162 ALA A CA 1
ATOM 1164 C C . ALA A 1 162 ? 14.921 18.791 -20.078 1.00 57.56 162 ALA A C 1
ATOM 1166 O O . ALA A 1 162 ? 13.737 19.121 -19.978 1.00 57.56 162 ALA A O 1
ATOM 1167 N N . THR A 1 163 ? 15.287 17.582 -20.500 1.00 68.88 163 THR A N 1
ATOM 1168 C CA . THR A 1 163 ? 14.313 16.513 -20.709 1.00 68.88 163 THR A CA 1
ATOM 1169 C C . THR A 1 163 ? 13.880 16.059 -19.323 1.00 68.88 163 THR A C 1
ATOM 1171 O O . THR A 1 163 ? 14.627 15.390 -18.609 1.00 68.88 163 THR A O 1
ATOM 1174 N N . GLN A 1 164 ? 12.707 16.528 -18.904 1.00 78.12 164 GLN A N 1
ATOM 1175 C CA . GLN A 1 164 ? 12.083 16.158 -17.643 1.00 78.12 164 GLN A CA 1
ATOM 1176 C C . GLN A 1 164 ? 11.252 14.900 -17.865 1.00 78.12 164 GLN A C 1
ATOM 1178 O O . GLN A 1 164 ? 10.282 14.924 -18.621 1.00 78.12 164 GLN A O 1
ATOM 1183 N N . THR A 1 165 ? 11.619 13.807 -17.203 1.00 86.75 165 THR A N 1
ATOM 1184 C CA . THR A 1 165 ? 10.849 12.562 -17.241 1.00 86.75 165 THR A CA 1
ATOM 1185 C C . THR A 1 165 ? 10.041 12.438 -15.960 1.00 86.75 165 THR A C 1
ATOM 1187 O O . THR A 1 165 ? 10.603 12.371 -14.865 1.00 86.75 165 THR A O 1
ATOM 1190 N N . THR A 1 166 ? 8.717 12.395 -16.090 1.00 91.56 166 THR A N 1
ATOM 1191 C CA . THR A 1 166 ? 7.811 12.095 -14.978 1.00 91.56 166 THR A CA 1
ATOM 1192 C C . THR A 1 166 ? 7.785 10.589 -14.733 1.00 91.56 166 THR A C 1
ATOM 1194 O O . THR A 1 166 ? 7.453 9.813 -15.628 1.00 91.56 166 THR A O 1
ATOM 1197 N N . LEU A 1 167 ? 8.126 10.183 -13.514 1.00 93.81 167 LEU A N 1
ATOM 1198 C CA . LEU A 1 167 ? 8.176 8.795 -13.062 1.00 93.81 167 LEU A CA 1
ATOM 1199 C C . LEU A 1 167 ? 7.149 8.577 -11.954 1.00 93.81 167 LEU A C 1
ATOM 1201 O O . LEU A 1 167 ? 6.912 9.472 -11.140 1.00 93.81 167 LEU A O 1
ATOM 1205 N N . LEU A 1 168 ? 6.553 7.385 -11.897 1.00 95.75 168 LEU A N 1
ATOM 1206 C CA . LEU A 1 168 ? 5.737 6.999 -10.747 1.00 95.75 168 LEU A CA 1
ATOM 1207 C C . LEU A 1 168 ? 6.610 6.861 -9.501 1.00 95.75 168 LEU A C 1
ATOM 1209 O O . LEU A 1 168 ? 7.741 6.387 -9.588 1.00 95.75 168 LEU A O 1
ATOM 1213 N N . THR A 1 169 ? 6.071 7.241 -8.347 1.00 96.25 169 THR A N 1
ATOM 1214 C CA . THR A 1 169 ? 6.723 7.004 -7.060 1.00 96.25 169 THR A CA 1
ATOM 1215 C C . THR A 1 169 ? 5.720 6.525 -6.023 1.00 96.25 169 THR A C 1
ATOM 1217 O O . THR A 1 169 ? 4.564 6.944 -6.013 1.00 96.25 169 THR A O 1
ATOM 1220 N N . LEU A 1 170 ? 6.180 5.630 -5.158 1.00 96.38 170 LEU A N 1
ATOM 1221 C CA . LEU A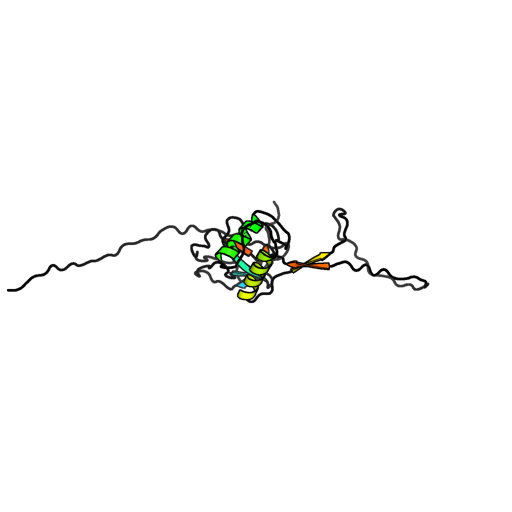 1 170 ? 5.536 5.232 -3.924 1.00 96.38 170 LEU A CA 1
ATOM 1222 C C . LEU A 1 170 ? 6.362 5.783 -2.758 1.00 96.38 170 LEU A C 1
ATOM 1224 O O . LEU A 1 170 ? 7.379 5.186 -2.394 1.00 96.38 170 LEU A O 1
ATOM 1228 N N . PRO A 1 171 ? 5.953 6.915 -2.169 1.00 94.75 171 PRO A N 1
ATOM 1229 C CA . PRO A 1 171 ? 6.660 7.452 -1.023 1.00 94.75 171 PRO A CA 1
ATOM 1230 C C . PRO A 1 171 ? 6.470 6.557 0.192 1.00 94.75 171 PRO A C 1
ATOM 1232 O O . PRO A 1 171 ? 5.354 6.108 0.460 1.00 94.75 171 PRO A O 1
ATOM 1235 N N . GLN A 1 172 ? 7.534 6.357 0.965 1.00 90.31 172 GLN A N 1
ATOM 1236 C CA . GLN A 1 172 ? 7.509 5.501 2.150 1.00 90.31 172 GLN A CA 1
ATOM 1237 C C . GLN A 1 172 ? 6.402 5.907 3.124 1.00 90.31 172 GLN A C 1
ATOM 1239 O O . GLN A 1 172 ? 5.746 5.056 3.706 1.00 90.31 172 GLN A O 1
ATOM 1244 N N . ALA A 1 173 ? 6.124 7.209 3.233 1.00 89.12 173 ALA A N 1
ATOM 1245 C CA . ALA A 1 173 ? 5.127 7.754 4.149 1.00 89.12 173 ALA A CA 1
ATOM 1246 C C . ALA A 1 173 ? 3.658 7.475 3.766 1.00 89.12 173 ALA A C 1
ATOM 1248 O O . ALA A 1 173 ? 2.758 7.876 4.503 1.00 89.12 173 ALA A O 1
ATOM 1249 N N . GLU A 1 174 ? 3.390 6.832 2.624 1.00 94.56 174 GLU A N 1
ATOM 1250 C CA . GLU A 1 174 ? 2.030 6.448 2.214 1.00 94.56 174 GLU A CA 1
ATOM 1251 C C . GLU A 1 174 ? 1.711 4.967 2.401 1.00 94.56 174 GLU A C 1
ATOM 1253 O O . GLU A 1 174 ? 0.566 4.557 2.211 1.00 94.56 174 GLU A O 1
ATOM 1258 N N . VAL A 1 175 ? 2.683 4.150 2.802 1.00 94.75 175 VAL A N 1
ATOM 1259 C CA . VAL A 1 175 ? 2.479 2.712 2.976 1.00 94.75 175 VAL A CA 1
ATOM 1260 C C . VAL A 1 175 ? 2.989 2.277 4.326 1.00 94.75 175 VAL A C 1
ATOM 1262 O O . VAL A 1 175 ? 4.081 2.640 4.730 1.00 94.75 175 VAL A O 1
ATOM 1265 N N . VAL A 1 176 ? 2.226 1.431 5.004 1.00 94.81 176 VAL A N 1
ATOM 1266 C CA . VAL A 1 176 ? 2.699 0.719 6.183 1.00 94.81 176 VAL A CA 1
ATOM 1267 C C . VAL A 1 176 ? 2.550 -0.779 5.965 1.00 94.81 176 VAL A C 1
ATOM 1269 O O . VAL A 1 176 ? 1.484 -1.263 5.577 1.00 94.81 176 VAL A O 1
ATOM 1272 N N . TYR A 1 177 ? 3.635 -1.513 6.204 1.00 94.38 177 TYR A N 1
ATOM 1273 C CA . TYR A 1 177 ? 3.643 -2.966 6.102 1.00 94.38 177 TYR A CA 1
ATOM 1274 C C . TYR A 1 177 ? 3.299 -3.602 7.444 1.00 94.38 177 TYR A C 1
ATOM 1276 O O . TYR A 1 177 ? 3.905 -3.285 8.468 1.00 94.38 177 TYR A O 1
ATOM 1284 N N . VAL A 1 178 ? 2.314 -4.497 7.430 1.00 93.12 178 VAL A N 1
ATOM 1285 C CA . VAL A 1 178 ? 1.821 -5.194 8.620 1.00 93.12 178 VAL A CA 1
ATOM 1286 C C . VAL A 1 178 ? 1.969 -6.706 8.399 1.00 93.12 178 VAL A C 1
ATOM 1288 O O . VAL A 1 178 ? 1.227 -7.274 7.593 1.00 93.12 178 VAL A O 1
ATOM 1291 N N . PRO A 1 179 ? 2.893 -7.389 9.103 1.00 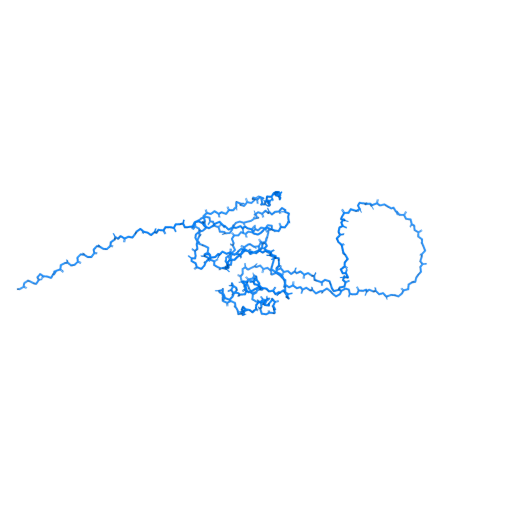90.38 179 PRO A N 1
ATOM 1292 C CA . PRO A 1 179 ? 3.123 -8.828 8.929 1.00 90.38 179 PRO A CA 1
ATOM 1293 C C . PRO A 1 179 ? 1.883 -9.686 9.192 1.00 90.38 179 PRO A C 1
ATOM 1295 O O . PRO A 1 179 ? 1.635 -10.672 8.504 1.00 90.38 179 PRO A O 1
ATOM 1298 N N . SER A 1 180 ? 1.067 -9.280 10.163 1.00 87.94 180 SER A N 1
ATOM 1299 C CA . SER A 1 180 ? -0.141 -9.993 10.585 1.00 87.94 180 SER A CA 1
ATOM 1300 C C . SER A 1 180 ? -1.380 -9.697 9.728 1.00 87.94 180 SER A C 1
ATOM 1302 O O . SER A 1 180 ? -2.458 -10.210 10.023 1.00 87.94 180 SER A O 1
ATOM 1304 N N . LEU A 1 181 ? -1.266 -8.899 8.657 1.00 90.31 181 LEU A N 1
ATOM 1305 C CA . LEU A 1 181 ? -2.428 -8.355 7.941 1.00 90.31 181 LEU A CA 1
ATOM 1306 C C . LEU A 1 181 ? -3.329 -9.415 7.299 1.00 90.31 181 LEU A C 1
ATOM 1308 O O . LEU A 1 181 ? -4.543 -9.229 7.230 1.00 90.31 181 LEU A O 1
ATOM 1312 N N . ALA A 1 182 ? -2.751 -10.543 6.876 1.00 88.12 182 ALA A N 1
ATOM 1313 C CA . ALA A 1 182 ? -3.501 -11.670 6.321 1.00 88.12 182 ALA A CA 1
ATOM 1314 C C . ALA A 1 182 ? -4.507 -12.270 7.325 1.00 88.12 182 ALA A C 1
ATOM 1316 O O . ALA A 1 182 ? -5.533 -12.811 6.919 1.00 88.12 182 ALA A O 1
ATOM 1317 N N . SER A 1 183 ? -4.259 -12.113 8.628 1.00 89.38 183 SER A N 1
ATOM 1318 C CA . SER A 1 183 ? -5.132 -12.590 9.706 1.00 89.38 183 SER A CA 1
ATOM 1319 C C . SER A 1 183 ? -6.241 -11.597 10.084 1.00 89.38 183 SER A C 1
ATOM 1321 O O . SER A 1 183 ? -6.947 -11.831 11.060 1.00 89.38 183 SER A O 1
ATOM 1323 N N . CYS A 1 184 ? -6.409 -10.496 9.337 1.00 90.06 184 CYS A N 1
ATOM 1324 C CA . CYS A 1 184 ? -7.380 -9.428 9.621 1.00 90.06 184 CYS A CA 1
ATOM 1325 C C . CYS A 1 184 ? -7.303 -8.905 11.075 1.00 90.06 184 CYS A C 1
ATOM 1327 O O . CYS A 1 184 ? -8.296 -8.986 11.807 1.00 90.06 184 CYS A O 1
ATOM 1329 N N . PRO A 1 185 ? -6.140 -8.386 11.518 1.00 91.62 185 PRO A N 1
ATOM 1330 C CA . PRO A 1 185 ? -5.938 -7.972 12.902 1.00 91.62 185 PRO A CA 1
ATOM 1331 C C . PRO A 1 185 ? -6.876 -6.822 13.281 1.00 91.62 185 PRO A C 1
ATOM 1333 O O . PRO A 1 185 ? -7.314 -6.044 12.433 1.00 91.62 185 PRO A O 1
ATOM 1336 N N . VAL A 1 186 ? -7.178 -6.695 14.571 1.00 92.31 186 VAL A N 1
ATOM 1337 C CA . VAL A 1 186 ? -7.992 -5.591 15.094 1.00 92.31 186 VAL A CA 1
ATOM 1338 C C . VAL A 1 186 ? -7.083 -4.430 15.476 1.00 92.31 186 VAL A C 1
ATOM 1340 O O . VAL A 1 186 ? -6.129 -4.605 16.229 1.00 92.31 186 VAL A O 1
ATOM 1343 N N . VAL A 1 187 ? -7.397 -3.234 14.984 1.00 91.25 187 VAL A N 1
ATOM 1344 C CA . VAL A 1 187 ? -6.687 -2.009 15.357 1.00 91.25 187 VAL A CA 1
ATOM 1345 C C . VAL A 1 187 ? -6.997 -1.679 16.812 1.00 91.25 187 VAL A C 1
ATOM 1347 O O . VAL A 1 187 ? -8.148 -1.426 17.155 1.00 91.25 187 VAL A O 1
ATOM 1350 N N . THR A 1 188 ? -5.990 -1.657 17.677 1.00 89.19 188 THR A N 1
ATOM 1351 C CA . THR A 1 188 ? -6.156 -1.316 19.100 1.00 89.19 188 THR A CA 1
ATOM 1352 C C . THR A 1 188 ? -6.008 0.178 19.354 1.00 89.19 188 THR A C 1
ATOM 1354 O O . THR A 1 188 ? -6.718 0.737 20.185 1.00 89.19 188 THR A O 1
ATOM 1357 N N . GLU A 1 189 ? -5.123 0.841 18.613 1.00 87.81 189 GLU A N 1
ATOM 1358 C CA . GLU A 1 189 ? -4.837 2.263 18.757 1.00 87.81 189 GLU A CA 1
ATOM 1359 C C . GLU A 1 189 ? -4.309 2.869 17.453 1.00 87.81 189 GLU A C 1
ATOM 1361 O O . GLU A 1 189 ? -3.676 2.195 16.642 1.00 87.81 189 GLU A O 1
ATOM 1366 N N . LEU A 1 190 ? -4.580 4.161 17.258 1.00 86.88 190 LEU A N 1
ATOM 1367 C CA . LEU A 1 190 ? -4.006 4.990 16.199 1.00 86.88 190 LEU A CA 1
ATOM 1368 C C . LEU A 1 190 ? -3.774 6.404 16.743 1.00 86.88 190 LEU A C 1
ATOM 1370 O O . LEU A 1 190 ? -4.498 6.832 17.650 1.00 86.88 190 LEU A O 1
ATOM 1374 N N . PRO A 1 191 ? -2.812 7.167 16.194 1.00 86.12 191 PRO A N 1
ATOM 1375 C CA . PRO A 1 191 ? -2.638 8.548 16.605 1.00 86.12 191 PRO A CA 1
ATOM 1376 C C . PRO A 1 191 ? -3.886 9.366 16.263 1.00 86.12 191 PRO A C 1
ATOM 1378 O O . PRO A 1 191 ? -4.422 9.278 15.158 1.00 86.12 191 PRO A O 1
ATOM 1381 N N . ALA A 1 192 ? -4.323 10.190 17.215 1.00 83.81 192 ALA A N 1
ATOM 1382 C CA . ALA A 1 192 ? -5.507 11.020 17.049 1.00 83.81 192 ALA A CA 1
ATOM 1383 C C . ALA A 1 192 ? -5.366 12.001 15.873 1.00 83.81 192 ALA A C 1
ATOM 1385 O O . ALA A 1 192 ? -4.280 12.513 15.582 1.00 83.81 192 ALA A O 1
ATOM 1386 N N . GLN A 1 193 ? -6.489 12.332 15.240 1.00 87.94 193 GLN A N 1
ATOM 1387 C CA . GLN A 1 193 ? -6.541 13.410 14.256 1.00 87.94 193 GLN A CA 1
ATOM 1388 C C . GLN A 1 193 ? -6.012 14.730 14.854 1.00 87.94 193 GLN A C 1
ATOM 1390 O O . GLN A 1 193 ? -6.273 15.063 16.007 1.00 87.94 193 GLN A O 1
ATOM 1395 N N . GLY A 1 194 ? -5.236 15.481 14.072 1.00 82.44 194 GLY A N 1
ATOM 1396 C CA . GLY A 1 194 ? -4.551 16.710 14.480 1.00 82.44 194 GLY A CA 1
ATOM 1397 C C . GLY A 1 194 ? -3.220 16.487 15.208 1.00 82.44 194 GLY A C 1
ATOM 1398 O O . GLY A 1 194 ? -2.465 17.442 15.408 1.00 82.44 194 GLY A O 1
ATOM 1399 N N . ARG A 1 195 ? -2.876 15.244 15.578 1.00 85.06 195 ARG A N 1
ATOM 1400 C CA . ARG A 1 195 ? -1.608 14.930 16.249 1.00 85.06 195 ARG A CA 1
ATOM 1401 C C . ARG A 1 195 ? -0.432 15.202 15.311 1.00 85.06 195 ARG A C 1
ATOM 1403 O O . ARG A 1 195 ? -0.367 14.662 14.209 1.00 85.06 195 ARG A O 1
ATOM 1410 N N . SER A 1 196 ? 0.522 16.011 15.777 1.00 81.62 196 SER A N 1
ATOM 1411 C CA . SER A 1 196 ? 1.846 16.098 15.151 1.00 81.62 196 SER A CA 1
ATOM 1412 C C . SER A 1 196 ? 2.673 14.872 15.538 1.00 81.62 196 SER A C 1
ATOM 1414 O O . SER A 1 196 ? 2.784 14.559 16.727 1.00 81.62 196 SER A O 1
ATOM 1416 N N . LEU A 1 197 ? 3.211 14.198 14.531 1.00 78.44 197 LEU A N 1
ATOM 1417 C CA . LEU A 1 197 ? 4.134 13.080 14.613 1.00 78.44 197 LEU A CA 1
ATOM 1418 C C . LEU A 1 197 ? 5.529 13.653 14.355 1.00 78.44 197 LEU A C 1
ATOM 1420 O O . LEU A 1 197 ? 5.802 14.185 13.278 1.00 78.44 197 LEU A O 1
ATOM 1424 N N . THR A 1 198 ? 6.372 13.609 15.378 1.00 70.31 198 THR A N 1
ATOM 1425 C CA . THR A 1 198 ? 7.752 14.091 15.315 1.00 70.31 198 THR A CA 1
ATOM 1426 C C . THR A 1 198 ? 8.652 12.884 15.490 1.00 70.31 198 THR A C 1
ATOM 1428 O O . THR A 1 198 ? 8.449 12.113 16.431 1.00 70.31 198 THR A O 1
ATOM 1431 N N . LEU A 1 199 ? 9.627 12.716 14.596 1.00 60.16 199 LEU A N 1
ATOM 1432 C CA . LEU A 1 199 ? 10.686 11.734 14.802 1.00 60.16 199 LEU A CA 1
ATOM 1433 C C . LEU A 1 199 ? 11.442 12.099 16.091 1.00 60.16 199 LEU A C 1
ATOM 1435 O O . LEU A 1 199 ? 11.730 13.282 16.302 1.00 60.16 199 LEU A O 1
ATOM 1439 N N . PRO A 1 200 ? 11.730 11.134 16.980 1.00 56.06 200 PRO A N 1
ATOM 1440 C CA . PRO A 1 200 ? 12.569 11.410 18.137 1.00 56.06 200 PRO A CA 1
ATOM 1441 C C . PRO A 1 200 ? 13.922 11.973 17.662 1.00 56.06 200 PRO A C 1
ATOM 1443 O O . PRO A 1 200 ? 14.399 11.573 16.597 1.00 56.06 200 PRO A O 1
ATOM 1446 N N . PRO A 1 201 ? 14.532 12.917 18.402 1.00 50.78 201 PRO A N 1
ATOM 1447 C CA . PRO A 1 201 ? 15.846 13.431 18.034 1.00 50.78 201 PRO A CA 1
ATOM 1448 C C . PRO A 1 201 ? 16.859 12.274 17.972 1.00 50.78 201 PRO A C 1
ATOM 1450 O O . PRO A 1 201 ? 16.751 11.346 18.782 1.00 50.78 201 PRO A O 1
ATOM 1453 N N . PRO A 1 202 ? 17.827 12.301 17.035 1.00 55.41 202 PRO A N 1
ATOM 1454 C CA . PRO A 1 202 ? 18.889 11.302 17.015 1.00 55.41 202 PRO A CA 1
ATOM 1455 C C . PRO A 1 202 ? 19.642 11.340 18.354 1.00 55.41 202 PRO A C 1
ATOM 1457 O O . PRO A 1 202 ? 19.902 12.424 18.882 1.00 55.41 202 PRO A O 1
ATOM 1460 N N . SER A 1 203 ? 19.902 10.158 18.922 1.00 56.25 203 SER A N 1
ATOM 1461 C CA . SER A 1 203 ? 20.645 9.984 20.183 1.00 56.25 203 SER A CA 1
ATOM 1462 C C . SER A 1 203 ? 22.138 10.231 20.014 1.00 56.25 203 SER A C 1
ATOM 1464 O O . SER A 1 203 ? 22.657 9.914 18.921 1.00 56.25 203 SER A O 1
#

pLDDT: mean 77.41, std 23.05, range [27.42, 98.44]

InterPro domains:
  IPR002477 Peptidoglycan binding-like [PF01471] (79-113)
  IPR036365 PGBD-like superfamily [SSF47090] (67-121)
  IPR036366 PGBD superfamily [G3DSA:1.10.101.10] (67-167)

Sequence (203 aa):
AVASGDLHDEITAAATVVQTETQTVTLPLADGRSVVSRQLVAPGQQLRAGQVLLHVNGRPLIALPGAFPTYRDLVQGDQGDDVVQLQQALASLGYNVRADGDFGAATASALRNLYTDLGYSVPTTTRQAGGTEGDGADATQRGMSSSGPGAQERKDAQAGTATQTTLLTLPQAEVVYVPSLASCPVVTELPAQGRSLTLPPPS